Protein 2ARP (pdb70)

Nearest PDB structures (foldseek):
  2arp-assembly1_F-2  TM=1.007E+00  e=6.327E-31  Rattus norvegicus
  2b0u-assembly1_C  TM=9.416E-01  e=3.764E-26  Homo sapiens
  5jhw-assembly1_C  TM=9.364E-01  e=9.092E-26  Homo sapiens
  3hh2-assembly1_C  TM=9.594E-01  e=2.620E-25  Homo sapiens
  2p6a-assembly1_D  TM=9.168E-01  e=4.111E-23  Homo sapiens

Sequence (253 aa):
GLECDGNICCKKQFFVSFKDIGWNNDWIIAPSGYHANYCEGECPSLSFHSTVINHYRMMRGHSPFANLKSCCVPTKLRPMSMLYYDDGQNIIKKDIQNMIVEECGCSTCENVDCGPGKKCRMNKKNKPRCVCAPDCSNITWKGPVCGLDGKTYRNECALLKARCKEQPELEVQYQGKCKKTCRDVFCPGSSTCVVDQTNNAYCVTCNRICPEPSSSEQSLCGNDGVTYSSACHLRKATCLLGRSIGLAYEGKCIK

GO terms:
  GO:0005125 cytokine activity (F, IDA)
  GO:0005576 extracellular region (C, IDA)
  GO:0005886 plasma membrane (C, IDA)
  GO:0043509 activin A complex (C, IDA)
  GO:0043512 inhibin A complex (C, IDA)
  GO:0032924 activin receptor signaling pathway (P, IDA)
  GO:0032926 negative regulation of activin receptor signaling pathway (P, IDA)
  GO:0140311 protein sequestering activity (F, IDA)
  GO:0021773 striatal medium spiny neuron differentiation (P, IDA)
  GO:0097154 GABAergic neuron differentiation (P, IDA)
  GO:0045648 positive regulation of erythrocyte differentiation (P, IDA)
  GO:2000134 negative regulation of G1/S transition of mitotic cell cycle (P, IDA)
  GO:0030308 negative regulation of cell growth (P, IDA)
  GO:0006357 regulation of transcription by RNA polymerase II (P, IDA)
  GO:0005576 extracellular region (C, EXP)
  GO:0005515 protein binding (F, IPI)
  GO:0005576 extracellular region (C, TAS)
  GO:0035987 endodermal cell differentiation (P, IDA)
  GO:0010628 positive regulation of gene expression (P, IDA)
  GO:0051247 positive regulation of protein metabolic process (P, IDA)

InterPro domains:
  IPR000491 Inhibin, beta A subunit [PR00670] (2-19)
  IPR000491 Inhibin, beta A subunit [PR00670] (19-40)
  IPR000491 Inhibin, beta A subunit [PR00670] (64-77)
  IPR000491 Inhibin, beta A subunit [PR00670] (104-120)
  IPR000491 Inhibin, beta A subunit [PR00670] (249-270)
  IPR000491 Inhibin, beta A subunit [PR00670] (279-289)
  IPR001111 TGF-beta, propeptide [PF00688] (55-293)
  IPR001839 Transforming growth factor-beta, C-terminal [PF00019] (321-425)
  IPR001839 Transforming growth factor-beta, C-terminal [PS51362] (306-426)
  IPR001839 Transforming growth factor-beta, C-terminal [SM00204] (321-426)
  IPR015615 Transforming growth factor-beta-like [PTHR11848] (28-426)
  IPR017948 Transforming growth factor beta, conserved site [PS00250] (339-354)
  IPR029034 Cystine-knot cytokine [G3DSA:2.10.90.10] (312-426)
  IPR029034 Cystine-knot cytokine [SSF57501] (314-425)

Solvent-accessible surface area: 16105 Å² total; per-residue (Å²): 104,23,108,29,156,91,129,104,12,11,26,79,92,104,105,34,26,6,146,123,83,54,115,42,35,85,4,17,17,33,80,9,22,64,18,16,85,26,73,31,104,36,150,145,115,66,167,121,42,75,65,50,50,96,88,63,103,224,73,40,101,97,105,24,135,69,182,33,64,17,58,57,63,87,64,52,25,8,13,16,4,34,7,42,136,26,16,53,0,18,32,94,76,52,117,109,42,1,18,33,55,8,16,65,53,126,29,178,125,62,124,34,33,138,35,72,131,18,144,99,41,195,134,123,99,50,109,61,64,24,46,34,111,42,95,131,26,132,93,162,16,32,0,0,0,46,15,30,110,49,10,174,46,46,44,40,3,46,102,17,81,30,120,83,18,34,26,5,87,47,7,5,102,18,134,35,69,125,60,40,211,79,24,170,17,68,81,98,21,67,25,0,17,13,88,83,68,38,2,11,11,5,95,12,34,140,135,20,106,131,32,131,58,53,164,106,8,17,4,1,99,72,56,69,61,24,46,8,30,14,34,0,37,61,31,0,7,77,87,12,135,40,24,2,45,45,93,138,29,119,32,143,257

Organism: Homo sapiens (NCBI:txid9606)

B-factor: mean 40.67, std 13.52, range [16.63, 80.87]

Secondary structure (DSSP, 8-state):
--S-----SEEE--EEEHHHHT-TTTEEE-SEEE--EEES------HHHHHHHHTTSTT-SS-------EEEEEEEEEEEEEE-TT--EEEEEEEEEEEEEEEE-/--TT----TTEEEEE-TTS-EEEEE----TT-S--S-EEETTS-EESSHHHHHHHHHHT-TT--EEEESS--BSSTT----TT-EEEE-TTSBEEEE------PPPSSSTT-EEETTS-EESSHHHHHHHHHHHTS---EEEESSPP-

Radius of gyration: 23.23 Å; Cα contacts (8 Å, |Δi|>4): 543; chains: 2; bounding box: 62×52×47 Å

CATH classification: 2.10.90.10

Structure (mmCIF, N/CA/C/O backbone):
data_2ARP
#
_entry.id   2ARP
#
_cell.length_a   79.297
_cell.length_b   94.502
_cell.length_c   44.873
_cell.angle_alpha   90.00
_cell.angle_beta   90.00
_cell.angle_gamma   90.00
#
_symmetry.space_group_name_H-M   'P 21 21 2'
#
loop_
_entity.id
_entity.type
_entity.pdbx_description
1 polymer 'Inhibin beta A chain'
2 polymer Follistatin
3 non-polymer 'NICKEL (II) ION'
4 non-polymer 2-(2-{2-[2-(2-METHOXY-ETHOXY)-ETHOXY]-ETHOXY}-ETHOXY)-ETHANOL
5 non-polymer GLYCEROL
6 water water
#
loop_
_atom_site.group_PDB
_atom_site.id
_atom_site.type_symbol
_atom_site.label_atom_id
_atom_site.label_alt_id
_atom_site.label_comp_id
_atom_site.label_asym_id
_atom_site.label_entity_id
_atom_site.label_seq_id
_atom_site.pdbx_PDB_ins_code
_atom_site.Cartn_x
_atom_site.Cartn_y
_atom_site.Cartn_z
_atom_site.occupancy
_atom_site.B_iso_or_equiv
_atom_site.auth_seq_id
_atom_site.auth_comp_id
_atom_site.auth_asym_id
_atom_site.auth_atom_id
_atom_site.pdbx_PDB_model_num
ATOM 1 N N . GLY A 1 1 ? -1.928 16.053 50.530 1.00 76.26 1 GLY A N 1
ATOM 2 C CA . GLY A 1 1 ? -0.971 16.864 51.347 1.00 76.06 1 GLY A CA 1
ATOM 3 C C . GLY A 1 1 ? 0.386 16.192 51.403 1.00 74.96 1 GLY A C 1
ATOM 4 O O . GLY A 1 1 ? 0.884 15.844 52.481 1.00 74.62 1 GLY A O 1
ATOM 5 N N . LEU A 1 2 ? 0.989 16.047 50.227 1.00 74.43 2 LEU A N 1
ATOM 6 C CA . LEU A 1 2 ? 2.193 15.223 50.034 1.00 72.47 2 LEU A CA 1
ATOM 7 C C . LEU A 1 2 ? 3.544 15.631 50.647 1.00 72.11 2 LEU A C 1
ATOM 8 O O . LEU A 1 2 ? 3.958 15.032 51.641 1.00 73.37 2 LEU A O 1
ATOM 13 N N . GLU A 1 3 ? 4.255 16.607 50.085 1.00 70.16 3 GLU A N 1
ATOM 14 C CA . GLU A 1 3 ? 5.607 16.818 50.602 1.00 68.03 3 GLU A CA 1
ATOM 15 C C . GLU A 1 3 ? 5.605 16.677 52.134 1.00 66.05 3 GLU A C 1
ATOM 16 O O . GLU A 1 3 ? 4.879 17.392 52.826 1.00 66.28 3 GLU A O 1
ATOM 22 N N . CYS A 1 4 ? 6.394 15.737 52.657 1.00 62.96 4 CYS A N 1
ATOM 23 C CA . CYS A 1 4 ? 6.440 15.476 54.102 1.00 60.33 4 CYS A CA 1
ATOM 24 C C . CYS A 1 4 ? 6.901 16.691 54.885 1.00 63.39 4 CYS A C 1
ATOM 25 O O . CYS A 1 4 ? 7.703 17.485 54.398 1.00 60.48 4 CYS A O 1
ATOM 28 N N . ASP A 1 5 ? 6.396 16.795 56.110 1.00 66.97 5 ASP A N 1
ATOM 29 C CA . ASP A 1 5 ? 6.383 18.049 56.864 1.00 71.37 5 ASP A CA 1
ATOM 30 C C . ASP A 1 5 ? 6.969 17.898 58.270 1.00 73.34 5 ASP A C 1
ATOM 31 O O . ASP A 1 5 ? 8.193 17.886 58.458 1.00 73.60 5 ASP A O 1
ATOM 36 N N . GLY A 1 6 ? 6.067 17.796 59.249 1.00 74.42 6 GLY A N 1
ATOM 37 C CA . GLY A 1 6 ? 6.432 17.608 60.650 1.00 75.32 6 GLY A CA 1
ATOM 38 C C . GLY A 1 6 ? 5.815 16.340 61.217 1.00 76.12 6 GLY A C 1
ATOM 39 O O . GLY A 1 6 ? 4.815 16.384 61.938 1.00 76.69 6 GLY A O 1
ATOM 40 N N . ASN A 1 9 ? 3.010 13.524 61.787 1.00 69.93 9 ASN A N 1
ATOM 41 C CA . ASN A 1 9 ? 3.498 12.611 60.747 1.00 70.58 9 ASN A CA 1
ATOM 42 C C . ASN A 1 9 ? 2.400 11.699 60.161 1.00 68.46 9 ASN A C 1
ATOM 43 O O . ASN A 1 9 ? 2.098 10.634 60.701 1.00 69.08 9 ASN A O 1
ATOM 48 N N . ILE A 1 10 ? 1.820 12.129 59.045 1.00 65.72 10 ILE A N 1
ATOM 49 C CA . ILE A 1 10 ? 0.694 11.439 58.414 1.00 62.94 10 ILE A CA 1
ATOM 50 C C . ILE A 1 10 ? 1.132 10.660 57.145 1.00 60.20 10 ILE A C 1
ATOM 51 O O . ILE A 1 10 ? 2.257 10.154 57.095 1.00 61.88 10 ILE A O 1
ATOM 56 N N . CYS A 1 11 ? 0.243 10.530 56.153 1.00 53.35 11 CYS A N 1
ATOM 57 C CA . CYS A 1 11 ? 0.608 10.010 54.837 1.00 49.05 11 CYS A CA 1
ATOM 58 C C . CYS A 1 11 ? 1.110 11.144 53.949 1.00 47.26 11 CYS A C 1
ATOM 59 O O . CYS A 1 11 ? 0.421 12.140 53.751 1.00 44.33 11 CYS A O 1
ATOM 62 N N . CYS A 1 12 ? 2.311 11.010 53.405 1.00 46.45 12 CYS A N 1
ATOM 63 C CA . CYS A 1 12 ? 2.865 12.103 52.615 1.00 44.74 12 CYS A CA 1
ATOM 64 C C . CYS A 1 12 ? 4.010 11.651 51.716 1.00 43.58 12 CYS A C 1
ATOM 65 O O . CYS A 1 12 ? 4.653 10.636 51.983 1.00 40.36 12 CYS A O 1
ATOM 68 N N . LYS A 1 13 ? 4.257 12.432 50.666 1.00 41.77 13 LYS A N 1
ATOM 69 C CA . LYS A 1 13 ? 5.319 12.157 49.727 1.00 41.01 13 LYS A CA 1
ATOM 70 C C . LYS A 1 13 ? 6.625 12.670 50.261 1.00 39.73 13 LYS A C 1
ATOM 71 O O . LYS A 1 13 ? 6.741 13.834 50.683 1.00 39.40 13 LYS A O 1
ATOM 77 N N . LYS A 1 14 ? 7.622 11.794 50.242 1.00 36.84 14 LYS A N 1
ATOM 78 C CA . LYS A 1 14 ? 8.968 12.155 50.637 1.00 35.90 14 LYS A CA 1
ATOM 79 C C . LYS A 1 14 ? 9.794 12.303 49.384 1.00 34.20 14 LYS A C 1
ATOM 80 O O . LYS A 1 14 ? 9.945 11.336 48.645 1.00 29.53 14 LYS A O 1
ATOM 86 N N . GLN A 1 15 ? 10.349 13.488 49.116 1.00 33.76 15 GLN A N 1
ATOM 87 C CA . GLN A 1 15 ? 11.251 13.613 47.968 1.00 33.94 15 GLN A CA 1
ATOM 88 C C . GLN A 1 15 ? 12.500 12.768 48.207 1.00 31.53 15 GLN A C 1
ATOM 89 O O . GLN A 1 15 ? 13.080 12.839 49.271 1.00 33.11 15 GLN A O 1
ATOM 95 N N . PHE A 1 16 ? 12.943 11.968 47.243 1.00 28.76 16 PHE A N 1
ATOM 96 C CA . PHE A 1 16 ? 14.077 11.079 47.538 1.00 25.96 16 PHE A CA 1
ATOM 97 C C . PHE A 1 16 ? 14.874 10.727 46.285 1.00 25.73 16 PHE A C 1
ATOM 98 O O . PHE A 1 16 ? 14.324 10.196 45.363 1.00 25.37 16 PHE A O 1
ATOM 106 N N . PHE A 1 17 ? 16.176 10.997 46.263 1.00 26.15 17 PHE A N 1
ATOM 107 C CA . PHE A 1 17 ? 17.009 10.778 45.072 1.00 28.00 17 PHE A CA 1
ATOM 108 C C . PHE A 1 17 ? 17.699 9.403 45.139 1.00 28.45 17 PHE A C 1
ATOM 109 O O . PHE A 1 17 ? 18.268 9.030 46.170 1.00 27.80 17 PHE A O 1
ATOM 117 N N . VAL A 1 18 ? 17.644 8.647 44.045 1.00 29.33 18 VAL A N 1
ATOM 118 C CA . VAL A 1 18 ? 18.371 7.370 43.989 1.00 28.74 18 VAL A CA 1
ATOM 119 C C . VAL A 1 18 ? 19.448 7.548 42.935 1.00 29.08 18 VAL A C 1
ATOM 120 O O . VAL A 1 18 ? 19.221 8.242 41.925 1.00 27.23 18 VAL A O 1
ATOM 124 N N . SER A 1 19 ? 20.627 6.970 43.186 1.00 26.96 19 SER A N 1
ATOM 125 C CA . SER A 1 19 ? 21.727 7.046 42.231 1.00 29.84 19 SER A CA 1
ATOM 126 C C . SER A 1 19 ? 21.921 5.666 41.620 1.00 29.69 19 SER A C 1
ATOM 127 O O . SER A 1 19 ? 22.001 4.681 42.334 1.00 29.91 19 SER A O 1
ATOM 130 N N . PHE A 1 20 ? 21.947 5.592 40.291 1.00 31.04 20 PHE A N 1
ATOM 131 C CA . PHE A 1 20 ? 22.106 4.310 39.633 1.00 31.52 20 PHE A CA 1
ATOM 132 C C . PHE A 1 20 ? 23.505 3.734 39.924 1.00 33.73 20 PHE A C 1
ATOM 133 O O . PHE A 1 20 ? 23.661 2.519 39.999 1.00 34.29 20 PHE A O 1
ATOM 141 N N . LYS A 1 21 ? 24.500 4.603 40.069 1.00 35.42 21 LYS A N 1
ATOM 142 C CA . LYS A 1 21 ? 25.839 4.172 40.579 1.00 39.79 21 LYS A CA 1
ATOM 143 C C . LYS A 1 21 ? 25.722 3.492 41.967 1.00 40.84 21 LYS A C 1
ATOM 144 O O . LYS A 1 21 ? 26.193 2.354 42.129 1.00 42.81 21 LYS A O 1
ATOM 150 N N . ASP A 1 22 ? 25.065 4.132 42.949 1.00 41.07 22 ASP A N 1
ATOM 151 C CA . ASP A 1 22 ? 24.851 3.472 44.276 1.00 42.22 22 ASP A CA 1
ATOM 152 C C . ASP A 1 22 ? 24.306 2.072 44.072 1.00 41.36 22 ASP A C 1
ATOM 153 O O . ASP A 1 22 ? 24.756 1.115 44.690 1.00 41.46 22 ASP A O 1
ATOM 158 N N . ILE A 1 23 ? 23.297 1.959 43.223 1.00 42.13 23 ILE A N 1
ATOM 159 C CA . ILE A 1 23 ? 22.611 0.686 42.993 1.00 42.51 23 ILE A CA 1
ATOM 160 C C . ILE A 1 23 ? 23.426 -0.320 42.179 1.00 42.27 23 ILE A C 1
ATOM 161 O O . ILE A 1 23 ? 23.169 -1.504 42.226 1.00 46.42 23 ILE A O 1
ATOM 166 N N . GLY A 1 24 ? 24.387 0.146 41.399 1.00 43.50 24 GLY A N 1
ATOM 167 C CA . GLY A 1 24 ? 25.156 -0.770 40.545 1.00 43.12 24 GLY A CA 1
ATOM 168 C C . GLY A 1 24 ? 24.635 -0.872 39.119 1.00 43.00 24 GLY A C 1
ATOM 169 O O . GLY A 1 24 ? 24.958 -1.816 38.402 1.00 45.22 24 GLY A O 1
ATOM 170 N N . TRP A 1 25 ? 23.840 0.099 38.690 1.00 41.23 25 TRP A N 1
ATOM 171 C CA . TRP A 1 25 ? 23.295 0.096 37.330 1.00 39.78 25 TRP A CA 1
ATOM 172 C C . TRP A 1 25 ? 23.820 1.210 36.446 1.00 38.81 25 TRP A C 1
ATOM 173 O O . TRP A 1 25 ? 23.240 1.463 35.400 1.00 38.04 25 TRP A O 1
ATOM 184 N N . ASN A 1 26 ? 24.890 1.880 36.841 1.00 38.98 26 ASN A N 1
ATOM 185 C CA A ASN A 1 26 ? 25.449 3.007 36.072 0.50 41.03 26 ASN A CA 1
ATOM 186 C CA B ASN A 1 26 ? 25.373 3.007 36.036 0.50 39.04 26 ASN A CA 1
ATOM 187 C C . ASN A 1 26 ? 26.064 2.612 34.711 1.00 38.73 26 ASN A C 1
ATOM 188 O O . ASN A 1 26 ? 26.282 3.455 33.852 1.00 40.71 26 ASN A O 1
ATOM 197 N N . ASP A 1 27 ? 26.397 1.342 34.519 1.00 40.33 27 ASP A N 1
ATOM 198 C CA . ASP A 1 27 ? 26.898 0.966 33.181 1.00 41.58 27 ASP A CA 1
ATOM 199 C C . ASP A 1 27 ? 25.736 0.514 32.301 1.00 40.52 27 ASP A C 1
ATOM 200 O O . ASP A 1 27 ? 25.786 0.666 31.090 1.00 42.53 27 ASP A O 1
ATOM 205 N N . TRP A 1 28 ? 24.679 -0.020 32.906 1.00 38.01 28 TRP A N 1
ATOM 206 C CA . TRP A 1 28 ? 23.510 -0.439 32.129 1.00 37.83 28 TRP A CA 1
ATOM 207 C C . TRP A 1 28 ? 22.646 0.773 31.712 1.00 35.34 28 TRP A C 1
ATOM 208 O O . TRP A 1 28 ? 22.169 0.858 30.565 1.00 33.16 28 TRP A O 1
ATOM 219 N N . ILE A 1 29 ? 22.437 1.702 32.646 1.00 32.31 29 ILE A N 1
ATOM 220 C CA . ILE A 1 29 ? 21.655 2.921 32.378 1.00 30.31 29 ILE A CA 1
ATOM 221 C C . ILE A 1 29 ? 22.585 4.041 31.967 1.00 31.34 29 ILE A C 1
ATOM 222 O O . ILE A 1 29 ? 23.465 4.480 32.739 1.00 28.40 29 ILE A O 1
ATOM 227 N N . ILE A 1 30 ? 22.380 4.512 30.743 1.00 31.99 30 ILE A N 1
ATOM 228 C CA . ILE A 1 30 ? 23.265 5.529 30.160 1.00 32.69 30 ILE A CA 1
ATOM 229 C C . ILE A 1 30 ? 22.891 6.886 30.687 1.00 34.79 30 ILE A C 1
ATOM 230 O O . ILE A 1 30 ? 23.767 7.687 31.001 1.00 36.05 30 ILE A O 1
ATOM 235 N N . ALA A 1 31 ? 21.589 7.131 30.802 1.00 32.92 31 ALA A N 1
ATOM 236 C CA . ALA A 1 31 ? 21.093 8.411 31.268 1.00 31.55 31 ALA A CA 1
ATOM 237 C C . ALA A 1 31 ? 19.637 8.256 31.746 1.00 32.10 31 ALA A C 1
ATOM 238 O O . ALA A 1 31 ? 18.872 7.497 31.147 1.00 32.20 31 ALA A O 1
ATOM 240 N N . PRO A 1 32 ? 19.235 8.964 32.810 1.00 33.05 32 PRO A N 1
ATOM 241 C CA . PRO A 1 32 ? 20.111 9.838 33.605 1.00 30.71 32 PRO A CA 1
ATOM 242 C C . PRO A 1 32 ? 20.967 9.060 34.578 1.00 30.62 32 PRO A C 1
ATOM 243 O O . PRO A 1 32 ? 20.948 7.816 34.597 1.00 28.32 32 PRO A O 1
ATOM 247 N N . SER A 1 33 ? 21.765 9.761 35.377 1.00 30.48 33 SER A N 1
ATOM 248 C CA . SER A 1 33 ? 22.635 9.059 36.309 1.00 30.48 33 SER A CA 1
ATOM 249 C C . SER A 1 33 ? 21.881 8.724 37.606 1.00 29.96 33 SER A C 1
ATOM 250 O O . SER A 1 33 ? 22.324 7.871 38.368 1.00 32.03 33 SER A O 1
ATOM 253 N N . GLY A 1 34 ? 20.735 9.364 37.838 1.00 29.29 34 GLY A N 1
ATOM 254 C CA . GLY A 1 34 ? 19.909 9.100 39.044 1.00 28.79 34 GLY A CA 1
ATOM 255 C C . GLY A 1 34 ? 18.685 9.973 38.938 1.00 27.68 34 GLY A C 1
ATOM 256 O O . GLY A 1 34 ? 18.584 10.710 37.987 1.00 31.47 34 GLY A O 1
ATOM 257 N N . TYR A 1 35 ? 17.757 9.910 39.899 1.00 27.39 35 TYR A N 1
ATOM 258 C CA . TYR A 1 35 ? 16.545 10.701 39.803 1.00 26.50 35 TYR A CA 1
ATOM 259 C C . TYR A 1 35 ? 15.818 10.725 41.085 1.00 24.68 35 TYR A C 1
ATOM 260 O O . TYR A 1 35 ? 16.129 9.952 41.980 1.00 25.60 35 TYR A O 1
ATOM 269 N N . HIS A 1 36 ? 14.847 11.636 41.201 1.00 26.82 36 HIS A N 1
ATOM 270 C CA . HIS A 1 36 ? 14.040 11.708 42.409 1.00 27.34 36 HIS A CA 1
ATOM 271 C C . HIS A 1 36 ? 12.870 10.763 42.231 1.00 28.20 36 HIS A C 1
ATOM 272 O O . HIS A 1 36 ? 11.850 11.136 41.650 1.00 26.74 36 HIS A O 1
ATOM 279 N N . ALA A 1 37 ? 13.071 9.501 42.644 1.00 27.11 37 ALA A N 1
ATOM 280 C CA . ALA A 1 37 ? 12.047 8.486 42.553 1.00 28.10 37 ALA A CA 1
ATOM 281 C C . ALA A 1 37 ? 10.925 8.791 43.556 1.00 29.15 37 ALA A C 1
ATOM 282 O O . ALA A 1 37 ? 9.742 8.649 43.239 1.00 30.90 37 ALA A O 1
ATOM 284 N N . ASN A 1 38 ? 11.328 9.229 44.758 1.00 27.18 38 ASN A N 1
ATOM 285 C CA . ASN A 1 38 ? 10.443 9.594 45.846 1.00 26.58 38 ASN A CA 1
ATOM 286 C C . ASN A 1 38 ? 9.792 8.372 46.488 1.00 29.48 38 ASN A C 1
ATOM 287 O O . ASN A 1 38 ? 9.875 7.269 45.945 1.00 28.64 38 ASN A O 1
ATOM 292 N N . TYR A 1 39 ? 9.130 8.572 47.627 1.00 30.23 39 TYR A N 1
ATOM 293 C CA . TYR A 1 39 ? 8.375 7.478 48.219 1.00 32.22 39 TYR A CA 1
ATOM 294 C C . TYR A 1 39 ? 7.375 8.020 49.210 1.00 34.27 39 TYR A C 1
ATOM 295 O O . TYR A 1 39 ? 7.325 9.243 49.470 1.00 31.11 39 TYR A O 1
ATOM 304 N N . CYS A 1 40 ? 6.538 7.112 49.703 1.00 32.67 40 CYS A N 1
ATOM 305 C CA . CYS A 1 40 ? 5.475 7.473 50.619 1.00 36.63 40 CYS A CA 1
ATOM 306 C C . CYS A 1 40 ? 5.804 7.034 52.060 1.00 36.56 40 CYS A C 1
ATOM 307 O O . CYS A 1 40 ? 6.127 5.862 52.290 1.00 34.31 40 CYS A O 1
ATOM 310 N N . GLU A 1 41 ? 5.731 7.956 53.015 1.00 34.33 41 GLU A N 1
ATOM 311 C CA . GLU A 1 41 ? 5.847 7.549 54.403 1.00 41.59 41 GLU A CA 1
ATOM 312 C C . GLU A 1 41 ? 4.699 8.060 55.267 1.00 42.74 41 GLU A C 1
ATOM 313 O O . GLU A 1 41 ? 3.992 9.000 54.883 1.00 42.02 41 GLU A O 1
ATOM 319 N N . GLY A 1 42 ? 4.482 7.429 56.416 1.00 46.29 42 GLY A N 1
ATOM 320 C CA . GLY A 1 42 ? 3.494 7.957 57.370 1.00 51.05 42 GLY A CA 1
ATOM 321 C C . GLY A 1 42 ? 2.306 7.082 57.766 1.00 55.42 42 GLY A C 1
ATOM 322 O O . GLY A 1 42 ? 2.142 5.966 57.256 1.00 51.52 42 GLY A O 1
ATOM 323 N N . GLU A 1 43 ? 1.483 7.597 58.692 1.00 58.09 43 GLU A N 1
ATOM 324 C CA . GLU A 1 43 ? 0.369 6.807 59.271 1.00 61.52 43 GLU A CA 1
ATOM 325 C C . GLU A 1 43 ? -0.997 6.933 58.575 1.00 61.19 43 GLU A C 1
ATOM 326 O O . GLU A 1 43 ? -1.391 8.021 58.142 1.00 60.04 43 GLU A O 1
ATOM 332 N N . CYS A 1 44 ? -1.723 5.814 58.516 1.00 62.53 44 CYS A N 1
ATOM 333 C CA . CYS A 1 44 ? -3.084 5.783 57.937 1.00 63.02 44 CYS A CA 1
ATOM 334 C C . CYS A 1 44 ? -4.201 5.374 58.927 1.00 65.06 44 CYS A C 1
ATOM 335 O O . CYS A 1 44 ? -4.548 4.181 59.041 1.00 62.84 44 CYS A O 1
ATOM 338 N N . PRO A 1 45 ? -4.743 6.377 59.628 1.00 66.00 45 PRO A N 1
ATOM 339 C CA . PRO A 1 45 ? -5.866 6.203 60.548 1.00 68.45 45 PRO A CA 1
ATOM 340 C C . PRO A 1 45 ? -7.226 6.487 59.898 1.00 69.38 45 PRO A C 1
ATOM 341 O O . PRO A 1 45 ? -7.292 7.024 58.787 1.00 69.98 45 PRO A O 1
ATOM 345 N N . SER A 1 55 ? -7.523 10.235 41.491 1.00 60.67 55 SER A N 1
ATOM 346 C CA . SER A 1 55 ? -8.587 9.377 40.999 1.00 61.02 55 SER A CA 1
ATOM 347 C C . SER A 1 55 ? -8.236 7.872 41.112 1.00 58.92 55 SER A C 1
ATOM 348 O O . SER A 1 55 ? -7.069 7.462 41.032 1.00 58.13 55 SER A O 1
ATOM 351 N N . LEU A 1 56 ? -9.273 7.057 41.277 1.00 55.15 56 LEU A N 1
ATOM 352 C CA . LEU A 1 56 ? -9.074 5.662 41.642 1.00 51.86 56 LEU A CA 1
ATOM 353 C C . LEU A 1 56 ? -9.132 4.694 40.463 1.00 47.95 56 LEU A C 1
ATOM 354 O O . LEU A 1 56 ? -9.853 4.924 39.479 1.00 43.56 56 LEU A O 1
ATOM 359 N N . SER A 1 57 ? -8.389 3.596 40.570 1.00 43.59 57 SER A N 1
ATOM 360 C CA . SER A 1 57 ? -8.535 2.540 39.579 1.00 40.27 57 SER A CA 1
ATOM 361 C C . SER A 1 57 ? -9.922 1.949 39.720 1.00 37.27 57 SER A C 1
ATOM 362 O O . SER A 1 57 ? -10.622 2.154 40.709 1.00 36.38 57 SER A O 1
ATOM 365 N N . PHE A 1 58 ? -10.310 1.219 38.707 1.00 32.56 58 PHE A N 1
ATOM 366 C CA . PHE A 1 58 ? -11.568 0.552 38.707 1.00 32.71 58 PHE A CA 1
ATOM 367 C C . PHE A 1 58 ? -11.618 -0.405 39.906 1.00 30.41 58 PHE A C 1
ATOM 368 O O . PHE A 1 58 ? -12.619 -0.456 40.589 1.00 28.51 58 PHE A O 1
ATOM 376 N N . HIS A 1 59 ? -10.545 -1.155 40.153 1.00 30.19 59 HIS A N 1
ATOM 377 C CA . HIS A 1 59 ? -10.512 -2.128 41.234 1.00 32.26 59 HIS A CA 1
ATOM 378 C C . HIS A 1 59 ? -10.737 -1.472 42.591 1.00 33.51 59 HIS A C 1
ATOM 379 O O . HIS A 1 59 ? -11.583 -1.923 43.364 1.00 29.08 59 HIS A O 1
ATOM 386 N N . SER A 1 60 ? -9.990 -0.398 42.874 1.00 33.55 60 SER A N 1
ATOM 387 C CA . SER A 1 60 ? -10.166 0.382 44.112 1.00 34.00 60 SER A CA 1
ATOM 388 C C . SER A 1 60 ? -11.568 0.926 44.230 1.00 34.88 60 SER A C 1
ATOM 389 O O . SER A 1 60 ? -12.124 0.989 45.309 1.00 35.63 60 SER A O 1
ATOM 392 N N . THR A 1 61 ? -12.135 1.364 43.120 1.00 35.21 61 THR A N 1
ATOM 393 C CA . THR A 1 61 ? -13.470 1.904 43.156 1.00 33.95 61 THR A CA 1
ATOM 394 C C . THR A 1 61 ? -14.512 0.871 43.507 1.00 33.50 61 THR A C 1
ATOM 395 O O . THR A 1 61 ? -15.432 1.121 44.316 1.00 33.76 61 THR A O 1
ATOM 399 N N . VAL A 1 62 ? -14.443 -0.292 42.887 1.00 31.49 62 VAL A N 1
ATOM 400 C CA . VAL A 1 62 ? -15.489 -1.289 43.208 1.00 29.89 62 VAL A CA 1
ATOM 401 C C . VAL A 1 62 ? -15.341 -1.793 44.622 1.00 31.09 62 VAL A C 1
ATOM 402 O O . VAL A 1 62 ? -16.344 -2.006 45.321 1.00 32.82 62 VAL A O 1
ATOM 406 N N . ILE A 1 63 ? -14.101 -2.035 45.062 1.00 31.04 63 ILE A N 1
ATOM 407 C CA . ILE A 1 63 ? -13.880 -2.545 46.441 1.00 30.99 63 ILE A CA 1
ATOM 408 C C . ILE A 1 63 ? -14.302 -1.488 47.465 1.00 33.90 63 ILE A C 1
ATOM 409 O O . ILE A 1 63 ? -14.802 -1.832 48.527 1.00 28.65 63 ILE A O 1
ATOM 414 N N . ASN A 1 64 ? -14.091 -0.197 47.146 1.00 33.41 64 ASN A N 1
ATOM 415 C CA . ASN A 1 64 ? -14.344 0.875 48.149 1.00 34.10 64 ASN A CA 1
ATOM 416 C C . ASN A 1 64 ? -15.787 0.962 48.555 1.00 33.71 64 ASN A C 1
ATOM 417 O O . ASN A 1 64 ? -16.105 1.301 49.714 1.00 31.56 64 ASN A O 1
ATOM 422 N N . HIS A 1 65 ? -16.692 0.656 47.619 1.00 33.53 65 HIS A N 1
ATOM 423 C CA . HIS A 1 65 ? -18.101 0.509 47.952 1.00 31.28 65 HIS A CA 1
ATOM 424 C C . HIS A 1 65 ? -18.403 -0.432 49.197 1.00 35.11 65 HIS A C 1
ATOM 425 O O . HIS A 1 65 ? -19.311 -0.167 50.013 1.00 31.00 65 HIS A O 1
ATOM 432 N N . TYR A 1 66 ? -17.654 -1.528 49.321 1.00 33.62 66 TYR A N 1
ATOM 433 C CA . TYR A 1 66 ? -17.923 -2.564 50.358 1.00 31.78 66 TYR A CA 1
ATOM 434 C C . TYR A 1 66 ? -17.134 -2.254 51.608 1.00 32.31 66 TYR A C 1
ATOM 435 O O . TYR A 1 66 ? -17.142 -3.054 52.568 1.00 30.92 66 TYR A O 1
ATOM 444 N N . ARG A 1 67 ? -16.428 -1.120 51.579 1.00 30.66 67 ARG A N 1
ATOM 445 C CA . ARG A 1 67 ? -15.665 -0.595 52.752 1.00 32.88 67 ARG A CA 1
ATOM 446 C C . ARG A 1 67 ? -16.447 0.427 53.571 1.00 33.99 67 ARG A C 1
ATOM 447 O O . ARG A 1 67 ? -15.975 0.875 54.596 1.00 32.69 67 ARG A O 1
ATOM 455 N N . MET A 1 68 ? -17.629 0.786 53.085 1.00 36.61 68 MET A N 1
ATOM 456 C CA A MET A 1 68 ? -18.543 1.751 53.700 0.70 39.63 68 MET A CA 1
ATOM 457 C CA B MET A 1 68 ? -18.455 1.779 53.744 0.30 35.47 68 MET A CA 1
ATOM 458 C C . MET A 1 68 ? -18.938 1.273 55.095 1.00 38.34 68 MET A C 1
ATOM 459 O O . MET A 1 68 ? -19.267 0.088 55.260 1.00 35.45 68 MET A O 1
ATOM 468 N N . ARG A 1 69 ? -18.949 2.173 56.089 1.00 36.60 69 ARG A N 1
ATOM 469 C CA . ARG A 1 69 ? -19.343 1.784 57.438 1.00 39.67 69 ARG A CA 1
ATOM 470 C C . ARG A 1 69 ? -20.595 0.920 57.430 1.00 37.11 69 ARG A C 1
ATOM 471 O O . ARG A 1 69 ? -21.603 1.303 56.807 1.00 37.48 69 ARG A O 1
ATOM 479 N N . GLY A 1 70 ? -20.564 -0.229 58.135 1.00 36.21 70 GLY A N 1
ATOM 480 C CA . GLY A 1 70 ? -21.746 -1.074 58.242 1.00 32.27 70 GLY A CA 1
ATOM 481 C C . GLY A 1 70 ? -22.156 -1.886 57.010 1.00 35.73 70 GLY A C 1
ATOM 482 O O . GLY A 1 70 ? -23.203 -2.547 57.019 1.00 34.81 70 GLY A O 1
ATOM 483 N N . HIS A 1 71 ? -21.341 -1.863 55.953 1.00 34.48 71 HIS A N 1
ATOM 484 C CA . HIS A 1 71 ? -21.662 -2.615 54.721 1.00 36.04 71 HIS A CA 1
ATOM 485 C C . HIS A 1 71 ? -21.556 -4.163 54.892 1.00 34.55 71 HIS A C 1
ATOM 486 O O . HIS A 1 71 ? -20.686 -4.638 55.609 1.00 30.39 71 HIS A O 1
ATOM 493 N N . SER A 1 72 ? -22.451 -4.909 54.237 1.00 32.67 72 SER A N 1
ATOM 494 C CA . SER A 1 72 ? -22.399 -6.375 54.206 1.00 33.16 72 SER A CA 1
ATOM 495 C C . SER A 1 72 ? -22.600 -6.863 52.768 1.00 35.11 72 SER A C 1
ATOM 496 O O . SER A 1 72 ? -23.585 -6.448 52.140 1.00 37.23 72 SER A O 1
ATOM 499 N N . PRO A 1 73 ? -21.704 -7.686 52.211 1.00 33.10 73 PRO A N 1
ATOM 500 C CA . PRO A 1 73 ? -20.417 -8.076 52.796 1.00 32.56 73 PRO A CA 1
ATOM 501 C C . PRO A 1 73 ? -19.463 -6.905 52.956 1.00 29.80 73 PRO A C 1
ATOM 502 O O . PRO A 1 73 ? -19.625 -5.845 52.320 1.00 27.91 73 PRO A O 1
ATOM 506 N N . PHE A 1 74 ? -18.432 -7.114 53.761 1.00 27.60 74 PHE A N 1
ATOM 507 C CA . PHE A 1 74 ? -17.577 -5.983 54.184 1.00 28.42 74 PHE A CA 1
ATOM 508 C C . PHE A 1 74 ? -16.149 -6.272 53.787 1.00 29.74 74 PHE A C 1
ATOM 509 O O . PHE A 1 74 ? -15.625 -7.369 54.069 1.00 31.45 74 PHE A O 1
ATOM 517 N N . ALA A 1 75 ? -15.510 -5.325 53.116 1.00 26.99 75 ALA A N 1
ATOM 518 C CA . ALA A 1 75 ? -14.120 -5.519 52.719 1.00 29.56 75 ALA A CA 1
ATOM 519 C C . ALA A 1 75 ? -13.252 -4.869 53.786 1.00 30.83 75 ALA A C 1
ATOM 520 O O . ALA A 1 75 ? -13.283 -3.671 53.928 1.00 29.40 75 ALA A O 1
ATOM 522 N N . ASN A 1 76 ? -12.495 -5.660 54.553 1.00 34.42 76 ASN A N 1
ATOM 523 C CA . ASN A 1 76 ? -11.696 -5.114 55.664 1.00 35.67 76 ASN A CA 1
ATOM 524 C C . ASN A 1 76 ? -10.281 -4.867 55.156 1.00 38.11 76 ASN A C 1
ATOM 525 O O . ASN A 1 76 ? -9.339 -5.610 55.430 1.00 36.02 76 ASN A O 1
ATOM 530 N N . LEU A 1 77 ? -10.176 -3.846 54.320 1.00 44.32 77 LEU A N 1
ATOM 531 C CA . LEU A 1 77 ? -8.970 -3.646 53.535 1.00 47.38 77 LEU A CA 1
ATOM 532 C C . LEU A 1 77 ? -7.904 -2.989 54.352 1.00 48.34 77 LEU A C 1
ATOM 533 O O . LEU A 1 77 ? -8.144 -1.997 55.086 1.00 48.11 77 LEU A O 1
ATOM 538 N N . LYS A 1 78 ? -6.725 -3.598 54.252 1.00 52.01 78 LYS A N 1
ATOM 539 C CA . LYS A 1 78 ? -5.528 -3.110 54.918 1.00 52.07 78 LYS A CA 1
ATOM 540 C C . LYS A 1 78 ? -5.106 -1.794 54.248 1.00 53.09 78 LYS A C 1
ATOM 541 O O . LYS A 1 78 ? -4.434 -1.790 53.204 1.00 50.47 78 LYS A O 1
ATOM 547 N N . SER A 1 79 ? -5.522 -0.695 54.879 1.00 50.99 79 SER A N 1
ATOM 548 C CA . SER A 1 79 ? -5.339 0.619 54.368 1.00 51.35 79 SER A CA 1
ATOM 549 C C . SER A 1 79 ? -3.887 1.029 54.517 1.00 53.66 79 SER A C 1
ATOM 550 O O . SER A 1 79 ? -3.239 0.705 55.505 1.00 54.95 79 SER A O 1
ATOM 553 N N . CYS A 1 80 ? -3.350 1.747 53.544 1.00 55.10 80 CYS A N 1
ATOM 554 C CA . CYS A 1 80 ? -1.987 2.190 53.736 1.00 53.50 80 CYS A CA 1
ATOM 555 C C . CYS A 1 80 ? -1.544 3.346 52.842 1.00 50.17 80 CYS A C 1
ATOM 556 O O . CYS A 1 80 ? -2.142 3.584 51.807 1.00 44.56 80 CYS A O 1
ATOM 559 N N . CYS A 1 81 ? -0.512 4.062 53.305 1.00 46.63 81 CYS A N 1
ATOM 560 C CA . CYS A 1 81 ? 0.097 5.165 52.577 1.00 44.86 81 CYS A CA 1
ATOM 561 C C . CYS A 1 81 ? 0.854 4.698 51.330 1.00 42.56 81 CYS A C 1
ATOM 562 O O . CYS A 1 81 ? 2.010 4.255 51.411 1.00 44.34 81 CYS A O 1
ATOM 565 N N . VAL A 1 82 ? 0.188 4.784 50.178 1.00 39.78 82 VAL A N 1
ATOM 566 C CA . VAL A 1 82 ? 0.748 4.353 48.904 1.00 35.76 82 VAL A CA 1
ATOM 567 C C . VAL A 1 82 ? 0.699 5.482 47.881 1.00 34.68 82 VAL A C 1
ATOM 568 O O . VAL A 1 82 ? 0.036 6.497 48.103 1.00 35.38 82 VAL A O 1
ATOM 572 N N . PRO A 1 83 ? 1.418 5.336 46.771 1.00 34.81 83 PRO A N 1
ATOM 573 C CA . PRO A 1 83 ? 1.345 6.336 45.700 1.00 32.91 83 PRO A CA 1
ATOM 574 C C . PRO A 1 83 ? -0.025 6.391 45.068 1.00 36.55 83 PRO A C 1
ATOM 575 O O . PRO A 1 83 ? -0.602 5.353 44.742 1.00 32.52 83 PRO A O 1
ATOM 579 N N . THR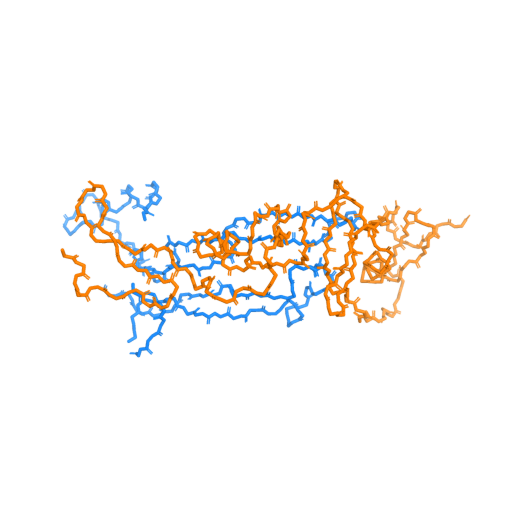 A 1 84 ? -0.541 7.605 44.904 1.00 34.47 84 THR A N 1
ATOM 580 C CA . THR A 1 84 ? -1.831 7.810 44.276 1.00 35.66 84 THR A CA 1
ATOM 581 C C . THR A 1 84 ? -1.648 8.462 42.894 1.00 37.30 84 THR A C 1
ATOM 582 O O . THR A 1 84 ? -2.579 8.526 42.083 1.00 38.39 84 THR A O 1
ATOM 586 N N . LYS A 1 85 ? -0.433 8.943 42.627 1.00 38.99 85 LYS A N 1
ATOM 587 C CA . LYS A 1 85 ? -0.119 9.588 41.356 1.00 39.89 85 LYS A CA 1
ATOM 588 C C . LYS A 1 85 ? 1.342 9.250 41.028 1.00 36.18 85 LYS A C 1
ATOM 589 O O . LYS A 1 85 ? 2.202 9.463 41.864 1.00 33.99 85 LYS A O 1
ATOM 595 N N . LEU A 1 86 ? 1.625 8.747 39.829 1.00 34.62 86 LEU A N 1
ATOM 596 C CA . LEU A 1 86 ? 3.017 8.495 39.389 1.00 33.51 86 LEU A CA 1
ATOM 597 C C . LEU A 1 86 ? 3.282 9.220 38.081 1.00 34.34 86 LEU A C 1
ATOM 598 O O . LEU A 1 86 ? 2.356 9.460 37.319 1.00 36.35 86 LEU A O 1
ATOM 603 N N . ARG A 1 87 ? 4.550 9.475 37.773 1.00 32.32 87 ARG A N 1
ATOM 604 C CA . ARG A 1 87 ? 4.931 10.160 36.538 1.00 33.92 87 ARG A CA 1
ATOM 605 C C . ARG A 1 87 ? 5.961 9.319 35.788 1.00 31.83 87 ARG A C 1
ATOM 606 O O . ARG A 1 87 ? 6.748 8.585 36.423 1.00 29.48 87 ARG A O 1
ATOM 614 N N . PRO A 1 88 ? 5.999 9.478 34.463 1.00 31.58 88 PRO A N 1
ATOM 615 C CA . PRO A 1 88 ? 7.013 8.813 33.598 1.00 30.27 88 PRO A CA 1
ATOM 616 C C . PRO A 1 88 ? 8.396 9.492 33.684 1.00 30.80 88 PRO A C 1
ATOM 617 O O . PRO A 1 88 ? 8.493 10.626 34.164 1.00 30.71 88 PRO A O 1
ATOM 621 N N . MET A 1 89 ? 9.443 8.831 33.171 1.00 27.88 89 MET A N 1
ATOM 622 C CA . MET A 1 89 ? 10.732 9.477 32.954 1.00 30.19 89 MET A CA 1
ATOM 623 C C . MET A 1 89 ? 11.361 8.809 31.739 1.00 32.12 89 MET A C 1
ATOM 624 O O . MET A 1 89 ? 11.212 7.577 31.561 1.00 31.12 89 MET A O 1
ATOM 629 N N . SER A 1 90 ? 12.029 9.621 30.919 1.00 30.29 90 SER A N 1
ATOM 630 C CA . SER A 1 90 ? 12.804 9.137 29.806 1.00 31.92 90 SER A CA 1
ATOM 631 C C . SER A 1 90 ? 14.093 8.505 30.302 1.00 28.92 90 SER A C 1
ATOM 632 O O . SER A 1 90 ? 14.689 8.977 31.247 1.00 29.31 90 SER A O 1
ATOM 635 N N . MET A 1 91 ? 14.536 7.467 29.636 1.00 28.53 91 MET A N 1
ATOM 636 C CA . MET A 1 91 ? 15.817 6.843 29.993 1.00 31.14 91 MET A CA 1
ATOM 637 C C . MET A 1 91 ? 16.443 6.268 28.759 1.00 27.51 91 MET A C 1
ATOM 638 O O . MET A 1 91 ? 15.716 5.763 27.865 1.00 27.43 91 MET A O 1
ATOM 643 N N . LEU A 1 92 ? 17.777 6.231 28.734 1.00 27.13 92 LEU A N 1
ATOM 644 C CA . LEU A 1 92 ? 18.545 5.579 27.679 1.00 27.43 92 LEU A CA 1
ATOM 645 C C . LEU A 1 92 ? 19.306 4.488 28.387 1.00 31.13 92 LEU A C 1
ATOM 646 O O . LEU A 1 92 ? 19.891 4.738 29.447 1.00 29.71 92 LEU A O 1
ATOM 651 N N . TYR A 1 93 ? 19.335 3.289 27.809 1.00 27.44 93 TYR A N 1
ATOM 652 C CA . TYR A 1 93 ? 19.921 2.148 28.481 1.00 30.39 93 TYR A CA 1
ATOM 653 C C . TYR A 1 93 ? 20.323 1.155 27.408 1.00 28.41 93 TYR A C 1
ATOM 654 O O . TYR A 1 93 ? 19.982 1.329 26.250 1.00 32.74 93 TYR A O 1
ATOM 663 N N . TYR A 1 94 ? 21.077 0.140 27.791 1.00 30.35 94 TYR A N 1
ATOM 664 C CA . TYR A 1 94 ? 21.482 -0.908 26.865 1.00 31.70 94 TYR A CA 1
ATOM 665 C C . TYR A 1 94 ? 20.510 -2.092 26.952 1.00 34.20 94 TYR A C 1
ATOM 666 O O . TYR A 1 94 ? 20.222 -2.573 28.053 1.00 33.34 94 TYR A O 1
ATOM 675 N N . ASP A 1 95 ? 20.006 -2.526 25.803 1.00 33.07 95 ASP A N 1
ATOM 676 C CA . ASP A 1 95 ? 19.163 -3.725 25.742 1.00 37.53 95 ASP A CA 1
ATOM 677 C C . ASP A 1 95 ? 20.040 -4.971 25.730 1.00 38.27 95 ASP A C 1
ATOM 678 O O . ASP A 1 95 ? 21.246 -4.893 25.969 1.00 34.43 95 ASP A O 1
ATOM 683 N N . ASP A 1 96 ? 19.432 -6.129 25.446 1.00 42.40 96 ASP A N 1
ATOM 684 C CA . ASP A 1 96 ? 20.127 -7.416 25.517 1.00 40.80 96 ASP A CA 1
ATOM 685 C C . ASP A 1 96 ? 21.169 -7.591 24.447 1.00 40.41 96 ASP A C 1
ATOM 686 O O . ASP A 1 96 ? 22.166 -8.319 24.653 1.00 38.25 96 ASP A O 1
ATOM 691 N N . GLY A 1 97 ? 20.944 -6.947 23.300 1.00 34.54 97 GLY A N 1
ATOM 692 C CA . GLY A 1 97 ? 21.977 -6.946 22.275 1.00 34.61 97 GLY A CA 1
ATOM 693 C C . GLY A 1 97 ? 23.041 -5.889 22.541 1.00 33.04 97 GLY A C 1
ATOM 694 O O . GLY A 1 97 ? 23.928 -5.705 21.737 1.00 31.69 97 GLY A O 1
ATOM 695 N N . GLN A 1 98 ? 22.936 -5.187 23.672 1.00 34.00 98 GLN A N 1
ATOM 696 C CA . GLN A 1 98 ? 23.874 -4.113 24.047 1.00 30.76 98 GLN A CA 1
ATOM 697 C C . GLN A 1 98 ? 23.767 -2.943 23.051 1.00 32.00 98 GLN A C 1
ATOM 698 O O . GLN A 1 98 ? 24.773 -2.265 22.748 1.00 28.67 98 GLN A O 1
ATOM 704 N N . ASN A 1 99 ? 22.550 -2.753 22.533 1.00 27.82 99 ASN A N 1
ATOM 705 C CA . ASN A 1 99 ? 22.250 -1.621 21.675 1.00 31.36 99 ASN A CA 1
ATOM 706 C C . ASN A 1 99 ? 21.737 -0.473 22.520 1.00 29.78 99 ASN A C 1
ATOM 707 O O . ASN A 1 99 ? 21.136 -0.713 23.564 1.00 26.86 99 ASN A O 1
ATOM 712 N N . ILE A 1 100 ? 21.973 0.767 22.078 1.00 28.33 100 ILE A N 1
ATOM 713 C CA . ILE A 1 100 ? 21.461 1.919 22.830 1.00 27.46 100 ILE A CA 1
ATOM 714 C C . ILE A 1 100 ? 19.995 2.160 22.523 1.00 24.92 100 ILE A C 1
ATOM 715 O O . ILE A 1 100 ? 19.599 2.341 21.354 1.00 27.35 100 ILE A O 1
ATOM 720 N N . ILE A 1 101 ? 19.176 2.162 23.563 1.00 26.47 101 ILE A N 1
ATOM 721 C CA . ILE A 1 101 ? 17.737 2.305 23.425 1.00 29.50 101 ILE A CA 1
ATOM 722 C C . ILE A 1 101 ? 17.264 3.471 24.285 1.00 28.79 101 ILE A C 1
ATOM 723 O O . ILE A 1 101 ? 17.639 3.576 25.449 1.00 30.88 101 ILE A O 1
ATOM 728 N N . LYS A 1 102 ? 16.439 4.337 23.718 1.00 26.73 102 LYS A N 1
ATOM 729 C CA . LYS A 1 102 ? 15.716 5.304 24.519 1.00 28.23 102 LYS A CA 1
ATOM 730 C C . LYS A 1 102 ? 14.251 4.939 24.671 1.00 29.40 102 LYS A C 1
ATOM 731 O O . LYS A 1 102 ? 13.598 4.582 23.674 1.00 28.54 102 LYS A O 1
ATOM 737 N N . LYS A 1 103 ? 13.727 5.047 25.899 1.00 29.25 103 LYS A N 1
ATOM 738 C CA . LYS A 1 103 ? 12.293 4.929 26.117 1.00 31.69 103 LYS A CA 1
ATOM 739 C C . LYS A 1 103 ? 11.760 5.969 27.106 1.00 34.63 103 LYS A C 1
ATOM 740 O O . LYS A 1 103 ? 12.488 6.417 27.987 1.00 35.15 103 LYS A O 1
ATOM 746 N N . ASP A 1 104 ? 10.469 6.309 26.981 1.00 34.24 104 ASP A N 1
ATOM 747 C CA . ASP A 1 104 ? 9.759 7.085 28.005 1.00 34.64 104 ASP A CA 1
ATOM 748 C C . ASP A 1 104 ? 9.041 6.032 28.865 1.00 36.98 104 ASP A C 1
ATOM 749 O O . ASP A 1 104 ? 8.101 5.364 28.395 1.00 35.21 104 ASP A O 1
ATOM 754 N N . ILE A 1 105 ? 9.530 5.818 30.091 1.00 33.55 105 ILE A N 1
ATOM 755 C CA . ILE A 1 105 ? 9.001 4.772 30.931 1.00 35.47 105 ILE A CA 1
ATOM 756 C C . ILE A 1 105 ? 7.937 5.327 31.872 1.00 36.75 105 ILE A C 1
ATOM 757 O O . ILE A 1 105 ? 8.175 6.275 32.627 1.00 31.67 105 ILE A O 1
ATOM 762 N N . GLN A 1 106 ? 6.753 4.723 31.860 1.00 35.81 106 GLN A N 1
ATOM 763 C CA . GLN A 1 106 ? 5.659 5.174 32.726 1.00 36.50 106 GLN A CA 1
ATOM 764 C C . GLN A 1 106 ? 5.849 4.724 34.182 1.00 37.11 106 GLN A C 1
ATOM 765 O O . GLN A 1 106 ? 6.562 3.747 34.455 1.00 36.81 106 GLN A O 1
ATOM 771 N N . ASN A 1 107 ? 5.216 5.444 35.113 1.00 34.43 107 ASN A N 1
ATOM 772 C CA . ASN A 1 107 ? 5.196 5.038 36.528 1.00 35.54 107 ASN A CA 1
ATOM 773 C C . ASN A 1 107 ? 6.533 4.977 37.236 1.00 35.65 107 ASN A C 1
ATOM 774 O O . ASN A 1 107 ? 6.722 4.160 38.142 1.00 36.15 107 ASN A O 1
ATOM 779 N N . MET A 1 108 ? 7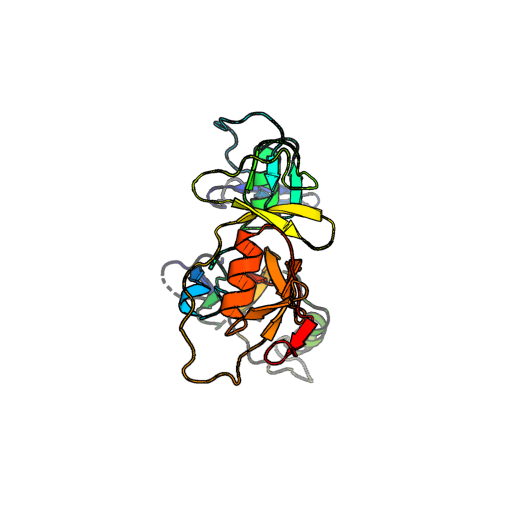.464 5.840 36.847 1.00 31.76 108 MET A N 1
ATOM 780 C CA . MET A 1 108 ? 8.815 5.809 37.444 1.00 31.23 108 MET A CA 1
ATOM 781 C C . MET A 1 108 ? 8.993 6.619 38.720 1.00 29.31 108 MET A C 1
ATOM 782 O O . MET A 1 108 ? 9.914 6.372 39.505 1.00 30.99 108 MET A O 1
ATOM 787 N N . ILE A 1 109 ? 8.152 7.640 38.886 1.00 28.11 109 ILE A N 1
ATOM 788 C CA . ILE A 1 109 ? 8.349 8.647 39.914 1.00 26.75 109 ILE A CA 1
ATOM 789 C C . ILE A 1 109 ? 7.052 8.696 40.717 1.00 29.68 109 ILE A C 1
ATOM 790 O O . ILE A 1 109 ? 5.981 8.708 40.148 1.00 33.05 109 ILE A O 1
ATOM 795 N N . VAL A 1 110 ? 7.165 8.721 42.032 1.00 26.84 110 VAL A N 1
ATOM 796 C CA . VAL A 1 110 ? 6.060 8.989 42.881 1.00 30.11 110 VAL A CA 1
ATOM 797 C C . VAL A 1 110 ? 5.827 10.493 42.982 1.00 31.66 110 VAL A C 1
ATOM 798 O O . VAL A 1 110 ? 6.707 11.238 43.406 1.00 32.11 110 VAL A O 1
ATOM 802 N N . GLU A 1 111 ? 4.633 10.908 42.567 1.00 30.92 111 GLU A N 1
ATOM 803 C CA . GLU A 1 111 ? 4.198 12.318 42.502 1.00 34.79 111 GLU A CA 1
ATOM 804 C C . GLU A 1 111 ? 3.209 12.710 43.653 1.00 38.01 111 GLU A C 1
ATOM 805 O O . GLU A 1 111 ? 3.126 13.867 44.065 1.00 38.07 111 GLU A O 1
ATOM 811 N N . GLU A 1 112 ? 2.465 11.733 44.164 1.00 37.33 112 GLU A N 1
ATOM 812 C CA . GLU A 1 112 ? 1.478 11.991 45.210 1.00 38.02 112 GLU A CA 1
ATOM 813 C C . GLU A 1 112 ? 1.257 10.707 45.984 1.00 37.78 112 GLU A C 1
ATOM 814 O O . GLU A 1 112 ? 1.357 9.602 45.420 1.00 32.94 112 GLU A O 1
ATOM 820 N N . CYS A 1 113 ? 0.970 10.858 47.278 1.00 37.13 113 CYS A N 1
ATOM 821 C CA . CYS A 1 113 ? 0.767 9.739 48.167 1.00 38.94 113 CYS A CA 1
ATOM 822 C C . CYS A 1 113 ? -0.582 9.897 48.838 1.00 40.23 113 CYS A C 1
ATOM 823 O O . CYS A 1 113 ? -1.034 11.011 49.061 1.00 38.75 113 CYS A O 1
ATOM 826 N N . GLY A 1 114 ? -1.225 8.781 49.164 1.00 40.76 114 GLY A N 1
ATOM 827 C CA . GLY A 1 114 ? -2.487 8.852 49.904 1.00 40.34 114 GLY A CA 1
ATOM 828 C C . GLY A 1 114 ? -2.863 7.542 50.542 1.00 42.35 114 GLY A C 1
ATOM 829 O O . GLY A 1 114 ? -2.347 6.479 50.171 1.00 38.75 114 GLY A O 1
ATOM 830 N N . CYS A 1 115 ? -3.759 7.626 51.525 1.00 43.95 115 CYS A N 1
ATOM 831 C CA . CYS A 1 115 ? -4.247 6.448 52.232 1.00 45.74 115 CYS A CA 1
ATOM 832 C C . CYS A 1 115 ? -5.213 5.659 51.349 1.00 44.76 115 CYS A C 1
ATOM 833 O O . CYS A 1 115 ? -6.195 6.198 50.867 1.00 45.32 115 CYS A O 1
ATOM 836 N N . SER A 1 116 ? -4.907 4.395 51.092 1.00 44.03 116 SER A N 1
ATOM 837 C CA . SER A 1 116 ? -5.737 3.558 50.250 1.00 47.33 116 SER A CA 1
ATOM 838 C C . SER A 1 116 ? -7.046 3.174 50.937 1.00 48.04 116 SER A C 1
ATOM 839 O O . SER A 1 116 ? -7.328 3.553 52.087 1.00 48.08 116 SER A O 1
ATOM 843 N N . THR B 2 5 ? -13.188 31.226 45.738 1.00 65.08 65 THR F N 1
ATOM 844 C CA . THR B 2 5 ? -12.507 30.435 46.806 1.00 66.20 65 THR F CA 1
ATOM 845 C C . THR B 2 5 ? -11.136 29.865 46.381 1.00 67.27 65 THR F C 1
ATOM 846 O O . THR B 2 5 ? -10.981 28.663 46.171 1.00 66.40 65 THR F O 1
ATOM 850 N N . CYS B 2 6 ? -10.157 30.752 46.241 1.00 68.83 66 CYS F N 1
ATOM 851 C CA . CYS B 2 6 ? -8.757 30.380 46.037 1.00 70.78 66 CYS F CA 1
ATOM 852 C C . CYS B 2 6 ? -7.917 31.333 46.877 1.00 71.65 66 CYS F C 1
ATOM 853 O O . CYS B 2 6 ? -6.706 31.146 47.027 1.00 71.44 66 CYS F O 1
ATOM 856 N N . GLU B 2 7 ? -8.578 32.359 47.420 1.00 72.62 67 GLU F N 1
ATOM 857 C CA . GLU B 2 7 ? -7.918 33.400 48.218 1.00 73.76 67 GLU F CA 1
ATOM 858 C C . GLU B 2 7 ? -6.944 32.787 49.224 1.00 74.34 67 GLU F C 1
ATOM 859 O O . GLU B 2 7 ? -5.812 33.297 49.432 1.00 73.83 67 GLU F O 1
ATOM 865 N N . ASN B 2 8 ? -7.397 31.676 49.826 1.00 75.18 68 ASN F N 1
ATOM 866 C CA . ASN B 2 8 ? -6.691 31.043 50.927 1.00 75.81 68 ASN F CA 1
ATOM 867 C C . ASN B 2 8 ? -5.742 29.897 50.542 1.00 75.88 68 ASN F C 1
ATOM 868 O O . ASN B 2 8 ? -4.877 29.507 51.338 1.00 75.88 68 ASN F O 1
ATOM 873 N N . VAL B 2 9 ? -5.883 29.389 49.314 1.00 75.52 69 VAL F N 1
ATOM 874 C CA . VAL B 2 9 ? -5.100 28.235 48.850 1.00 75.26 69 VAL F CA 1
ATOM 875 C C . VAL B 2 9 ? -3.700 28.597 48.357 1.00 75.01 69 VAL F C 1
ATOM 876 O O . VAL B 2 9 ? -3.532 29.489 47.519 1.00 74.99 69 VAL F O 1
ATOM 880 N N . ASP B 2 10 ? -2.704 27.882 48.880 1.00 74.51 70 ASP F N 1
ATOM 881 C CA . ASP B 2 10 ? -1.309 28.098 48.514 1.00 74.24 70 ASP F CA 1
ATOM 882 C C . ASP B 2 10 ? -0.678 26.783 48.043 1.00 73.77 70 ASP F C 1
ATOM 883 O O . ASP B 2 10 ? -0.589 25.829 48.811 1.00 74.22 70 ASP F O 1
ATOM 888 N N . CYS B 2 11 ? -0.255 26.723 46.781 1.00 73.08 71 CYS F N 1
ATOM 889 C CA . CYS B 2 11 ? 0.362 25.496 46.253 1.00 71.59 71 CYS F CA 1
ATOM 890 C C . CYS B 2 11 ? 1.871 25.447 46.062 1.00 71.23 71 CYS F C 1
ATOM 891 O O . CYS B 2 11 ? 2.368 24.626 45.291 1.00 72.14 71 CYS F O 1
ATOM 894 N N . GLY B 2 12 ? 2.599 26.305 46.762 1.00 71.72 72 GLY F N 1
ATOM 895 C CA . GLY B 2 12 ? 4.057 26.269 46.716 1.00 70.82 72 GLY F CA 1
ATOM 896 C C . GLY B 2 12 ? 4.609 26.761 45.397 1.00 70.00 72 GLY F C 1
ATOM 897 O O . GLY B 2 12 ? 3.851 27.069 44.475 1.00 69.18 72 GLY F O 1
ATOM 898 N N . PRO B 2 13 ? 5.935 26.869 45.333 1.00 69.52 73 PRO F N 1
ATOM 899 C CA . PRO B 2 13 ? 6.637 27.306 44.131 1.00 68.09 73 PRO F CA 1
ATOM 900 C C . PRO B 2 13 ? 6.228 26.539 42.887 1.00 67.74 73 PRO F C 1
ATOM 901 O O . PRO B 2 13 ? 5.773 25.391 42.982 1.00 67.14 73 PRO F O 1
ATOM 905 N N . GLY B 2 14 ? 6.390 27.189 41.733 1.00 66.26 74 GLY F N 1
ATOM 906 C CA . GLY B 2 14 ? 6.094 26.591 40.440 1.00 64.27 74 GLY F CA 1
ATOM 907 C C . GLY B 2 14 ? 4.614 26.509 40.129 1.00 63.21 74 GLY F C 1
ATOM 908 O O . GLY B 2 14 ? 4.243 26.277 38.983 1.00 60.64 74 GLY F O 1
ATOM 909 N N . LYS B 2 15 ? 3.771 26.734 41.144 1.00 62.79 75 LYS F N 1
ATOM 910 C CA . LYS B 2 15 ? 2.314 26.548 40.999 1.00 62.94 75 LYS F CA 1
ATOM 911 C C . LYS B 2 15 ? 1.419 27.709 41.484 1.00 63.18 75 LYS F C 1
ATOM 912 O O . LYS B 2 15 ? 1.816 28.494 42.337 1.00 63.48 75 LYS F O 1
ATOM 918 N N . LYS B 2 16 ? 0.216 27.797 40.914 1.00 65.11 76 LYS F N 1
ATOM 919 C CA . LYS B 2 16 ? -0.793 28.795 41.289 1.00 66.76 76 LYS F CA 1
ATOM 920 C C . LYS B 2 16 ? -2.175 28.143 41.417 1.00 67.81 76 LYS F C 1
ATOM 921 O O . LYS B 2 16 ? -2.426 27.096 40.811 1.00 67.26 76 LYS F O 1
ATOM 927 N N . CYS B 2 17 ? -3.067 28.749 42.212 1.00 68.90 77 CYS F N 1
ATOM 928 C CA . CYS B 2 17 ? -4.456 28.275 42.280 1.00 68.30 77 CYS F CA 1
ATOM 929 C C . CYS B 2 17 ? -5.269 28.932 41.167 1.00 67.40 77 CYS F C 1
ATOM 930 O O . CYS B 2 17 ? -5.102 30.115 40.887 1.00 66.52 77 CYS F O 1
ATOM 933 N N . ARG B 2 18 ? -6.131 28.155 40.520 1.00 67.11 78 ARG F N 1
ATOM 934 C CA . ARG B 2 18 ? -7.058 28.692 39.529 1.00 66.25 78 ARG F CA 1
ATOM 935 C C . ARG B 2 18 ? -8.391 27.945 39.555 1.00 66.72 78 ARG F C 1
ATOM 936 O O . ARG B 2 18 ? -8.441 26.717 39.690 1.00 62.38 78 ARG F O 1
ATOM 944 N N . MET B 2 19 ? -9.471 28.715 39.436 1.00 67.41 79 MET F N 1
ATOM 945 C CA . MET B 2 19 ? -10.829 28.189 39.436 1.00 68.16 79 MET F CA 1
ATOM 946 C C . MET B 2 19 ? -11.064 27.363 38.185 1.00 68.48 79 MET F C 1
ATOM 947 O O . MET B 2 19 ? -10.844 27.844 37.070 1.00 67.32 79 MET F O 1
ATOM 952 N N . ASN B 2 20 ? -11.527 26.130 38.348 1.00 69.03 80 ASN F N 1
ATOM 953 C CA . ASN B 2 20 ? -11.738 25.298 37.171 1.00 71.20 80 ASN F CA 1
ATOM 954 C C . ASN B 2 20 ? -13.135 25.418 36.521 1.00 72.15 80 ASN F C 1
ATOM 955 O O . ASN B 2 20 ? -13.931 26.301 36.863 1.00 69.54 80 ASN F O 1
ATOM 960 N N . LYS B 2 21 ? -13.398 24.515 35.578 1.00 74.24 81 LYS F N 1
ATOM 961 C CA . LYS B 2 21 ? -14.658 24.446 34.842 1.00 77.15 81 LYS F CA 1
ATOM 962 C C . LYS B 2 21 ? -15.891 24.228 35.727 1.00 77.86 81 LYS F C 1
ATOM 963 O O . LYS B 2 21 ? -16.972 24.741 35.426 1.00 78.50 81 LYS F O 1
ATOM 969 N N . LYS B 2 22 ? -15.734 23.454 36.799 1.00 78.99 82 LYS F N 1
ATOM 970 C CA . LYS B 2 22 ? -16.838 23.199 37.732 1.00 79.23 82 LYS F CA 1
ATOM 971 C C . LYS B 2 22 ? -16.708 23.983 39.048 1.00 79.21 82 LYS F C 1
ATOM 972 O O . LYS B 2 22 ? -17.082 23.502 40.120 1.00 79.36 82 LYS F O 1
ATOM 978 N N . ASN B 2 23 ? -16.166 25.197 38.939 1.00 79.01 83 ASN F N 1
ATOM 979 C CA . ASN B 2 23 ? -16.113 26.163 40.045 1.00 79.20 83 ASN F CA 1
ATOM 980 C C . ASN B 2 23 ? -15.106 25.904 41.165 1.00 78.97 83 ASN F C 1
ATOM 981 O O . ASN B 2 23 ? -14.822 26.799 41.969 1.00 79.25 83 ASN F O 1
ATOM 986 N N . LYS B 2 24 ? -14.561 24.687 41.199 1.00 78.23 84 LYS F N 1
ATOM 987 C CA . LYS B 2 24 ? -13.622 24.256 42.238 1.00 76.38 84 LYS F CA 1
ATOM 988 C C . LYS B 2 24 ? -12.196 24.816 42.103 1.00 75.55 84 LYS F C 1
ATOM 989 O O . LYS B 2 24 ? -11.691 25.016 40.990 1.00 73.68 84 LYS F O 1
ATOM 995 N N . PRO B 2 25 ? -11.563 25.067 43.255 1.00 75.34 85 PRO F N 1
ATOM 996 C CA . PRO B 2 25 ? -10.170 25.528 43.324 1.00 74.68 85 PRO F CA 1
ATOM 997 C C . PRO B 2 25 ? -9.136 24.436 42.982 1.00 73.81 85 PRO F C 1
ATOM 998 O O . PRO B 2 25 ? -9.136 23.347 43.580 1.00 72.02 85 PRO F O 1
ATOM 1002 N N . ARG B 2 26 ? -8.253 24.746 42.031 1.00 72.60 86 ARG F N 1
ATOM 1003 C CA . ARG B 2 26 ? -7.248 23.789 41.576 1.00 71.05 86 ARG F CA 1
ATOM 1004 C C . ARG B 2 26 ? -5.858 24.419 41.470 1.00 68.39 86 ARG F C 1
ATOM 1005 O O . ARG B 2 26 ? -5.720 25.614 41.208 1.00 64.79 86 ARG F O 1
ATOM 1013 N N . CYS B 2 27 ? -4.827 23.607 41.694 1.00 65.99 87 CYS F N 1
ATOM 1014 C CA . CYS B 2 27 ? -3.451 24.067 41.500 1.00 64.89 87 CYS F CA 1
ATOM 1015 C C . CYS B 2 27 ? -2.956 23.737 40.103 1.00 63.49 87 CYS F C 1
ATOM 1016 O O . CYS B 2 27 ? -3.135 22.617 39.602 1.00 64.05 87 CYS F O 1
ATOM 1019 N N . VAL B 2 28 ? -2.391 24.737 39.444 1.00 60.87 88 VAL F N 1
ATOM 1020 C CA . VAL B 2 28 ? -1.971 24.546 38.063 1.00 56.67 88 VAL F CA 1
ATOM 1021 C C . VAL B 2 28 ? -0.510 24.978 37.952 1.00 52.43 88 VAL F C 1
ATOM 1022 O O . VAL B 2 28 ? -0.021 25.745 38.796 1.00 50.63 88 VAL F O 1
ATOM 1026 N N . CYS B 2 29 ? 0.187 24.425 36.953 1.00 48.45 89 CYS F N 1
ATOM 1027 C CA . CYS B 2 29 ? 1.594 24.729 36.685 1.00 42.57 89 CYS F CA 1
ATOM 1028 C C . CYS B 2 29 ? 1.856 26.169 36.281 1.00 43.33 89 CYS F C 1
ATOM 1029 O O . CYS B 2 29 ? 1.113 26.759 35.484 1.00 44.36 89 CYS F O 1
ATOM 1032 N N . ALA B 2 30 ? 2.923 26.734 36.820 1.00 41.27 90 ALA F N 1
ATOM 1033 C CA . ALA B 2 30 ? 3.243 28.120 36.515 1.00 42.10 90 ALA F CA 1
ATOM 1034 C C . ALA B 2 30 ? 4.700 28.412 36.849 1.00 41.21 90 ALA F C 1
ATOM 1035 O O . ALA B 2 30 ? 4.988 29.221 37.713 1.00 40.85 90 ALA F O 1
ATOM 1037 N N . PRO B 2 31 ? 5.615 27.752 36.146 1.00 42.17 91 PRO F N 1
ATOM 1038 C CA . PRO B 2 31 ? 7.057 27.914 36.397 1.00 41.20 91 PRO F CA 1
ATOM 1039 C C . PRO B 2 31 ? 7.570 29.331 36.075 1.00 40.52 91 PRO F C 1
ATOM 1040 O O . PRO B 2 31 ? 6.956 30.063 35.262 1.00 40.14 91 PRO F O 1
ATOM 1044 N N . ASP B 2 32 ? 8.687 29.698 36.710 1.00 40.45 92 ASP F N 1
ATOM 1045 C CA . ASP B 2 32 ? 9.313 31.015 36.518 1.00 41.91 92 ASP F CA 1
ATOM 1046 C C . ASP B 2 32 ? 10.068 31.047 35.195 1.00 40.73 92 ASP F C 1
ATOM 1047 O O . ASP B 2 32 ? 11.101 30.403 35.045 1.00 42.02 92 ASP F O 1
ATOM 1052 N N . CYS B 2 33 ? 9.556 31.794 34.225 1.00 37.79 93 CYS F N 1
ATOM 1053 C CA . CYS B 2 33 ? 10.216 31.852 32.926 1.00 37.97 93 CYS F CA 1
ATOM 1054 C C . CYS B 2 33 ? 10.801 33.229 32.639 1.00 37.54 93 CYS F C 1
ATOM 1055 O O . CYS B 2 33 ? 10.972 33.613 31.473 1.00 37.45 93 CYS F O 1
ATOM 1058 N N . SER B 2 34 ? 11.130 33.944 33.709 1.00 36.04 94 SER F N 1
ATOM 1059 C CA . SER B 2 34 ? 11.399 35.363 33.627 1.00 38.43 94 SER F CA 1
ATOM 1060 C C . SER B 2 34 ? 12.860 35.674 33.404 1.00 39.93 94 SER F C 1
ATOM 1061 O O . SER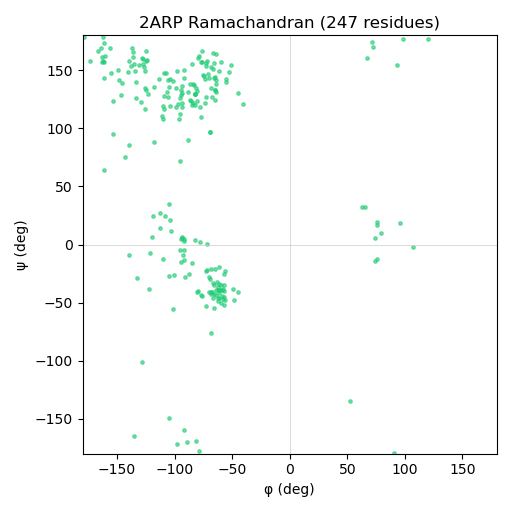 B 2 34 ? 13.200 36.814 33.132 1.00 43.07 94 SER F O 1
ATOM 1064 N N . ASN B 2 35 ? 13.734 34.700 33.577 1.00 40.86 95 ASN F N 1
ATOM 1065 C CA . ASN B 2 35 ? 15.084 34.898 33.115 1.00 44.30 95 ASN F CA 1
ATOM 1066 C C . ASN B 2 35 ? 15.687 33.632 32.548 1.00 44.93 95 ASN F C 1
ATOM 1067 O O . ASN B 2 35 ? 16.502 32.935 33.171 1.00 43.79 95 ASN F O 1
ATOM 1072 N N . ILE B 2 36 ? 15.222 33.339 31.339 1.00 42.32 96 ILE F N 1
ATOM 1073 C CA . ILE B 2 36 ? 15.790 32.319 30.514 1.00 38.79 96 ILE F CA 1
ATOM 1074 C C . ILE B 2 36 ? 16.824 33.023 29.609 1.00 38.06 96 ILE F C 1
ATOM 1075 O O . ILE B 2 36 ? 16.492 33.942 28.823 1.00 36.00 96 ILE F O 1
ATOM 1080 N N . THR B 2 37 ? 18.071 32.575 29.688 1.00 34.65 97 THR F N 1
ATOM 1081 C CA . THR B 2 37 ? 19.172 33.131 28.864 1.00 34.66 97 THR F CA 1
ATOM 1082 C C . THR B 2 37 ? 19.122 32.748 27.408 1.00 35.41 97 THR F C 1
ATOM 1083 O O . THR B 2 37 ? 19.202 33.606 26.542 1.00 34.14 97 THR F O 1
ATOM 1087 N N . TRP B 2 38 ? 19.031 31.442 27.124 1.00 33.09 98 TRP F N 1
ATOM 1088 C CA . TRP B 2 38 ? 18.823 30.945 25.768 1.00 34.76 98 TRP F CA 1
ATOM 1089 C C . TRP B 2 38 ? 17.358 31.077 25.317 1.00 33.62 98 TRP F C 1
ATOM 1090 O O . TRP B 2 38 ? 16.452 30.439 25.896 1.00 35.96 98 TRP F O 1
ATOM 1101 N N . LYS B 2 39 ? 17.127 31.858 24.255 1.00 31.76 99 LYS F N 1
ATOM 1102 C CA . LYS B 2 39 ? 15.779 32.210 23.839 1.00 31.81 99 LYS F CA 1
ATOM 1103 C C . LYS B 2 39 ? 15.134 31.303 22.790 1.00 31.87 99 LYS F C 1
ATOM 1104 O O . LYS B 2 39 ? 13.939 31.444 22.521 1.00 30.80 99 LYS F O 1
ATOM 1110 N N . GLY B 2 40 ? 15.907 30.374 22.210 1.00 28.64 100 GLY F N 1
ATOM 1111 C CA . GLY B 2 40 ? 15.482 29.628 21.066 1.00 29.18 100 GLY F CA 1
ATOM 1112 C C . GLY B 2 40 ? 14.945 28.250 21.477 1.00 29.46 100 GLY F C 1
ATOM 1113 O O . GLY B 2 40 ? 14.740 27.974 22.669 1.00 29.62 100 GLY F O 1
ATOM 1114 N N . PRO B 2 41 ? 14.681 27.416 20.484 1.00 29.31 101 PRO F N 1
ATOM 1115 C CA . PRO B 2 41 ? 14.224 26.045 20.734 1.00 28.77 101 PRO F CA 1
ATOM 1116 C C . PRO B 2 41 ? 15.229 25.241 21.542 1.00 27.43 101 PRO F C 1
ATOM 1117 O O . PRO B 2 41 ? 16.468 25.553 21.578 1.00 27.24 101 PRO F O 1
ATOM 1121 N N . VAL B 2 42 ? 14.736 24.188 22.210 1.00 26.96 102 VAL F N 1
ATOM 1122 C CA . VAL B 2 42 ? 15.635 23.392 23.026 1.00 25.74 102 VAL F CA 1
ATOM 1123 C C . VAL B 2 42 ? 15.255 21.920 22.822 1.00 28.86 102 VAL F C 1
ATOM 1124 O O . VAL B 2 42 ? 14.107 21.618 22.456 1.00 27.14 102 VAL F O 1
ATOM 1128 N N . CYS B 2 43 ? 16.197 21.023 23.095 1.00 27.28 103 CYS F N 1
ATOM 1129 C CA . CYS B 2 43 ? 15.902 19.597 22.895 1.00 26.48 103 CYS F CA 1
ATOM 1130 C C . CYS B 2 43 ? 15.818 19.009 24.290 1.00 26.51 103 CYS F C 1
ATOM 1131 O O . CYS B 2 43 ? 16.769 19.106 25.058 1.00 26.74 103 CYS F O 1
ATOM 1134 N N . GLY B 2 44 ? 14.662 18.456 24.650 1.00 28.96 104 GLY F N 1
ATOM 1135 C CA . GLY B 2 44 ? 14.504 17.905 25.971 1.00 29.44 104 GLY F CA 1
ATOM 1136 C C . GLY B 2 44 ? 15.144 16.533 26.085 1.00 31.98 104 GLY F C 1
ATOM 1137 O O . GLY B 2 44 ? 15.389 15.876 25.096 1.00 31.68 104 GLY F O 1
ATOM 1138 N N . LEU B 2 45 ? 15.374 16.094 27.314 1.00 32.55 105 LEU F N 1
ATOM 1139 C CA . LEU B 2 45 ? 15.851 14.750 27.556 1.00 35.84 105 LEU F CA 1
ATOM 1140 C C . LEU B 2 45 ? 14.857 13.665 27.050 1.00 35.06 105 LEU F C 1
ATOM 1141 O O . LEU B 2 45 ? 15.250 12.492 26.867 1.00 34.10 105 LEU F O 1
ATOM 1146 N N . ASP B 2 46 ? 13.586 14.021 26.835 1.00 31.22 106 ASP F N 1
ATOM 1147 C CA . ASP B 2 46 ? 12.630 13.086 26.236 1.00 32.12 106 ASP F CA 1
ATOM 1148 C C . ASP B 2 46 ? 12.775 12.939 24.712 1.00 34.71 106 ASP F C 1
ATOM 1149 O O . ASP B 2 46 ? 11.997 12.190 24.091 1.00 32.13 106 ASP F O 1
ATOM 1154 N N . GLY B 2 47 ? 13.763 13.631 24.117 1.00 30.86 107 GLY F N 1
ATOM 1155 C CA . GLY B 2 47 ? 13.951 13.597 22.674 1.00 27.84 107 GLY F CA 1
ATOM 1156 C C . GLY B 2 47 ? 12.922 14.435 21.934 1.00 32.68 107 GLY F C 1
ATOM 1157 O O . GLY B 2 47 ? 12.770 14.290 20.714 1.00 31.34 107 GLY F O 1
ATOM 1158 N N . LYS B 2 48 ? 12.229 15.343 22.642 1.00 29.89 108 LYS F N 1
ATOM 1159 C CA . LYS B 2 48 ? 11.247 16.189 21.962 1.00 33.69 108 LYS F CA 1
ATOM 1160 C C . LYS B 2 48 ? 11.806 17.586 21.829 1.00 31.93 108 LYS F C 1
ATOM 1161 O O . LYS B 2 48 ? 12.458 18.091 22.756 1.00 33.05 108 LYS F O 1
ATOM 1167 N N . THR B 2 49 ? 11.542 18.224 20.708 1.00 29.27 109 THR F N 1
ATOM 1168 C CA . THR B 2 49 ? 11.960 19.644 20.533 1.00 30.39 109 THR F CA 1
ATOM 1169 C C . THR B 2 49 ? 10.931 20.533 21.180 1.00 30.45 109 THR F C 1
ATOM 1170 O O . THR B 2 49 ? 9.753 20.347 20.941 1.00 29.67 109 THR F O 1
ATOM 1174 N N . TYR B 2 50 ? 11.357 21.470 22.030 1.00 28.54 110 TYR F N 1
ATOM 1175 C CA . TYR B 2 50 ? 10.424 22.465 22.578 1.00 29.75 110 TYR F CA 1
ATOM 1176 C C . TYR B 2 50 ? 10.688 23.881 21.922 1.00 32.58 110 TYR F C 1
ATOM 1177 O O . TYR B 2 50 ? 11.835 24.216 21.612 1.00 28.70 110 TYR F O 1
ATOM 1186 N N . ARG B 2 51 ? 9.624 24.673 21.761 1.00 30.05 111 ARG F N 1
ATOM 1187 C CA . ARG B 2 51 ? 9.718 26.013 21.159 1.00 30.64 111 ARG F CA 1
ATOM 1188 C C . ARG B 2 51 ? 10.698 26.874 21.927 1.00 29.06 111 ARG F C 1
ATOM 1189 O O . ARG B 2 51 ? 11.392 27.693 21.333 1.00 28.82 111 ARG F O 1
ATOM 1197 N N . ASN B 2 52 ? 10.750 26.693 23.250 1.00 25.88 112 ASN F N 1
ATOM 1198 C CA . ASN B 2 52 ? 11.684 27.427 24.064 1.00 28.89 112 ASN F CA 1
ATOM 1199 C C . ASN B 2 52 ? 11.766 26.669 25.363 1.00 30.72 112 ASN F C 1
ATOM 1200 O O . ASN B 2 52 ? 11.069 25.689 25.583 1.00 29.70 112 ASN F O 1
ATOM 1205 N N . GLU B 2 53 ? 12.602 27.160 26.249 1.00 33.13 113 GLU F N 1
ATOM 1206 C CA . GLU B 2 53 ? 12.814 26.535 27.557 1.00 31.58 113 GLU F CA 1
ATOM 1207 C C . GLU B 2 53 ? 11.607 26.685 28.484 1.00 35.01 113 GLU F C 1
ATOM 1208 O O . GLU B 2 53 ? 11.411 25.842 29.363 1.00 30.52 113 GLU F O 1
ATOM 1214 N N . CYS B 2 54 ? 10.811 27.765 28.310 1.00 30.74 114 CYS F N 1
ATOM 1215 C CA . CYS B 2 54 ? 9.603 27.915 29.078 1.00 30.86 114 CYS F CA 1
ATOM 1216 C C . CYS B 2 54 ? 8.581 26.788 28.826 1.00 29.03 114 CYS F C 1
ATOM 1217 O O . CYS B 2 54 ? 7.993 26.249 29.751 1.00 31.02 114 CYS F O 1
ATOM 1220 N N . ALA B 2 55 ? 8.353 26.458 27.565 1.00 27.87 115 ALA F N 1
ATOM 1221 C CA . ALA B 2 55 ? 7.510 25.323 27.216 1.00 28.81 115 ALA F CA 1
ATOM 1222 C C . ALA B 2 55 ? 8.051 24.016 27.859 1.00 31.06 115 ALA F C 1
ATOM 1223 O O . ALA B 2 55 ? 7.279 23.179 28.371 1.00 31.97 115 ALA F O 1
ATOM 1225 N N . LEU B 2 56 ? 9.366 23.846 27.862 1.00 28.54 116 LEU F N 1
ATOM 1226 C CA . LEU B 2 56 ? 9.942 22.658 28.507 1.00 30.75 116 LEU F CA 1
ATOM 1227 C C . LEU B 2 56 ? 9.686 22.625 30.049 1.00 33.06 116 LEU F C 1
ATOM 1228 O O . LEU B 2 56 ? 9.310 21.591 30.620 1.00 32.43 116 LEU F O 1
ATOM 1233 N N . LEU B 2 57 ? 9.862 23.762 30.714 1.00 31.10 117 LEU F N 1
ATOM 1234 C CA . LEU B 2 57 ? 9.596 23.853 32.145 1.00 30.10 117 LEU F CA 1
ATOM 1235 C C . LEU B 2 57 ? 8.145 23.589 32.549 1.00 31.49 117 LEU F C 1
ATOM 1236 O O . LEU B 2 57 ? 7.884 23.064 33.654 1.00 32.06 117 LEU F O 1
ATOM 1241 N N . LYS B 2 58 ? 7.196 24.040 31.720 1.00 32.15 118 LYS F N 1
ATOM 1242 C CA . LYS B 2 58 ? 5.783 23.729 31.924 1.00 34.36 118 LYS F CA 1
ATOM 1243 C C . LYS B 2 58 ? 5.455 22.227 31.762 1.00 33.44 118 LYS F C 1
ATOM 1244 O O . LYS B 2 58 ? 4.710 21.672 32.566 1.00 33.21 118 LYS F O 1
ATOM 1250 N N . ALA B 2 59 ? 6.024 21.582 30.738 1.00 33.32 119 ALA F N 1
ATOM 1251 C CA . ALA B 2 59 ? 5.945 20.107 30.573 1.00 34.34 119 ALA F CA 1
ATOM 1252 C C . ALA B 2 59 ? 6.572 19.329 31.738 1.00 34.09 119 ALA F C 1
ATOM 1253 O O . ALA B 2 59 ? 6.078 18.245 32.125 1.00 36.06 119 ALA F O 1
ATOM 1255 N N . ARG B 2 60 ? 7.685 19.835 32.246 1.00 31.61 120 ARG F N 1
ATOM 1256 C CA . ARG B 2 60 ? 8.337 19.284 33.426 1.00 33.19 120 ARG F CA 1
ATOM 1257 C C . ARG B 2 60 ? 7.438 19.338 34.663 1.00 34.26 120 ARG F C 1
ATOM 1258 O O . ARG B 2 60 ? 7.339 18.353 35.413 1.00 29.72 120 ARG F O 1
ATOM 1266 N N . CYS B 2 61 ? 6.803 20.486 34.887 1.00 32.72 121 CYS F N 1
ATOM 1267 C CA . CYS B 2 61 ? 5.872 20.637 35.993 1.00 34.39 121 CYS F CA 1
ATOM 1268 C C . CYS B 2 61 ? 4.612 19.769 35.771 1.00 34.61 121 CYS F C 1
ATOM 1269 O O . CYS B 2 61 ? 4.099 19.105 36.691 1.00 33.88 121 CYS F O 1
ATOM 1272 N N . LYS B 2 62 ? 4.132 19.747 34.541 1.00 34.88 122 LYS F N 1
ATOM 1273 C CA . LYS B 2 62 ? 2.851 19.148 34.259 1.00 36.65 122 LYS F CA 1
ATOM 1274 C C . LYS B 2 62 ? 2.902 17.617 34.135 1.00 38.54 122 LYS F C 1
ATOM 1275 O O . LYS B 2 62 ? 1.988 16.922 34.616 1.00 32.20 122 LYS F O 1
ATOM 1281 N N . GLU B 2 63 ? 3.955 17.106 33.488 1.00 37.12 123 GLU F N 1
ATOM 1282 C CA . GLU B 2 63 ? 3.999 15.706 33.084 1.00 39.84 123 GLU F CA 1
ATOM 1283 C C . GLU B 2 63 ? 5.294 14.920 33.393 1.00 38.24 123 GLU F C 1
ATOM 1284 O O . GLU B 2 63 ? 5.235 13.696 33.577 1.00 37.78 123 GLU F O 1
ATOM 1290 N N . GLN B 2 64 ? 6.457 15.579 33.443 1.00 33.92 124 GLN F N 1
ATOM 1291 C CA . GLN B 2 64 ? 7.750 14.827 33.519 1.00 33.80 124 GLN F CA 1
ATOM 1292 C C . GLN B 2 64 ? 8.694 15.496 34.466 1.00 34.07 124 GLN F C 1
ATOM 1293 O O . GLN B 2 64 ? 9.504 16.317 34.012 1.00 32.24 124 GLN F O 1
ATOM 1299 N N . PRO B 2 65 ? 8.601 15.195 35.758 1.00 31.65 125 PRO F N 1
ATOM 1300 C CA . PRO B 2 65 ? 9.358 15.954 36.756 1.00 30.22 125 PRO F CA 1
ATOM 1301 C C . PRO B 2 65 ? 10.868 16.026 36.573 1.00 30.98 125 PRO F C 1
ATOM 1302 O O . PRO B 2 65 ? 11.479 16.912 37.152 1.00 31.38 125 PRO F O 1
ATOM 1306 N N . GLU B 2 66 ? 11.493 15.092 35.852 1.00 29.21 126 GLU F N 1
ATOM 1307 C CA . GLU B 2 66 ? 12.934 15.159 35.601 1.00 28.30 126 GLU F CA 1
ATOM 1308 C C . GLU B 2 66 ? 13.289 15.629 34.202 1.00 30.91 126 GLU F C 1
ATOM 1309 O O . GLU B 2 66 ? 14.439 15.459 33.783 1.00 32.04 126 GLU F O 1
ATOM 1315 N N . LEU B 2 67 ? 12.319 16.142 33.446 1.00 31.59 127 LEU F N 1
ATOM 1316 C CA . LEU B 2 67 ? 12.623 16.617 32.091 1.00 31.25 127 LEU F CA 1
ATOM 1317 C C . LEU B 2 67 ? 13.597 17.816 32.192 1.00 32.83 127 LEU F C 1
ATOM 1318 O O . LEU B 2 67 ? 13.347 18.746 32.957 1.00 29.29 127 LEU F O 1
ATOM 1323 N N . GLU B 2 68 ? 14.668 17.787 31.409 1.00 30.61 128 GLU F N 1
ATOM 1324 C CA . GLU B 2 68 ? 15.622 18.885 31.346 1.00 32.62 128 GLU F CA 1
ATOM 1325 C C . GLU B 2 68 ? 16.012 19.184 29.880 1.00 31.66 128 GLU F C 1
ATOM 1326 O O . GLU B 2 68 ? 15.814 18.344 28.987 1.00 30.30 128 GLU F O 1
ATOM 1332 N N . VAL B 2 69 ? 16.558 20.381 29.627 1.00 28.21 129 VAL F N 1
ATOM 1333 C CA . VAL B 2 69 ? 17.234 20.666 28.348 1.00 27.52 129 VAL F CA 1
ATOM 1334 C C . VAL B 2 69 ? 18.474 19.780 28.254 1.00 28.02 129 VAL F C 1
ATOM 1335 O O . VAL B 2 69 ? 19.293 19.798 29.167 1.00 26.39 129 VAL F O 1
ATOM 1339 N N . GLN B 2 70 ? 18.639 18.974 27.195 1.00 27.35 130 GLN F N 1
ATOM 1340 C CA . GLN B 2 70 ? 19.892 18.180 27.110 1.00 26.77 130 GLN F CA 1
ATOM 1341 C C . GLN B 2 70 ? 20.840 18.863 26.149 1.00 27.49 130 GLN F C 1
ATOM 1342 O O . GLN B 2 70 ? 22.078 18.688 26.229 1.00 25.59 130 GLN F O 1
ATOM 1348 N N . TYR B 2 71 ? 20.266 19.625 25.208 1.00 26.73 131 TYR F N 1
ATOM 1349 C CA . TYR B 2 71 ? 21.088 20.568 24.405 1.00 25.88 131 TYR F CA 1
ATOM 1350 C C . TYR B 2 71 ? 20.239 21.650 23.751 1.00 28.04 131 TYR F C 1
ATOM 1351 O O . TYR B 2 71 ? 19.035 21.506 23.622 1.00 26.02 131 TYR F O 1
ATOM 1360 N N . GLN B 2 72 ? 20.874 22.744 23.323 1.00 29.52 132 GLN F N 1
ATOM 1361 C CA . GLN B 2 72 ? 20.116 23.868 22.752 1.00 30.79 132 GLN F CA 1
ATOM 1362 C C . GLN B 2 72 ? 19.841 23.670 21.263 1.00 29.87 132 GLN F C 1
ATOM 1363 O O . GLN B 2 72 ? 20.568 22.933 20.582 1.00 29.41 132 GLN F O 1
ATOM 1369 N N . GLY B 2 73 ? 18.785 24.307 20.745 1.00 25.67 133 GLY F N 1
ATOM 1370 C CA . GLY B 2 73 ? 18.404 24.106 19.357 1.00 25.40 133 GLY F CA 1
ATOM 1371 C C . GLY B 2 73 ? 17.408 22.957 19.260 1.00 24.67 133 GLY F C 1
ATOM 1372 O O . GLY B 2 73 ? 17.089 22.333 20.271 1.00 29.29 133 GLY F O 1
ATOM 1373 N N . LYS B 2 74 ? 16.953 22.625 18.059 1.00 25.10 134 LYS F N 1
ATOM 1374 C CA . LYS B 2 74 ? 16.005 21.526 17.895 1.00 30.13 134 LYS F CA 1
ATOM 1375 C C . LYS B 2 74 ? 16.737 20.186 18.121 1.00 30.59 134 LYS F C 1
ATOM 1376 O O . LYS B 2 74 ? 17.957 20.115 17.920 1.00 29.40 134 LYS F O 1
ATOM 1382 N N . CYS B 2 75 ? 15.974 19.141 18.465 1.00 29.15 135 CYS F N 1
ATOM 1383 C CA . CYS B 2 75 ? 16.523 17.776 18.576 1.00 29.38 135 CYS F CA 1
ATOM 1384 C C . CYS B 2 75 ? 16.968 17.374 17.185 1.00 31.50 135 CYS F C 1
ATOM 1385 O O . CYS B 2 75 ? 16.343 17.779 16.177 1.00 29.69 135 CYS F O 1
ATOM 1388 N N . LYS B 2 76 ? 18.070 16.628 17.120 1.00 29.64 136 LYS F N 1
ATOM 1389 C CA . LYS B 2 76 ? 18.726 16.363 15.848 1.00 31.27 136 LYS F CA 1
ATOM 1390 C C . LYS B 2 76 ? 18.836 14.851 15.646 1.00 32.35 136 LYS F C 1
ATOM 1391 O O . LYS B 2 76 ? 18.751 14.092 16.597 1.00 29.98 136 LYS F O 1
ATOM 1397 N N . LYS B 2 77 ? 19.002 14.442 14.386 1.00 31.14 137 LYS F N 1
ATOM 1398 C CA . LYS B 2 77 ? 19.379 13.107 13.994 1.00 31.34 137 LYS F CA 1
ATOM 1399 C C . LYS B 2 77 ? 20.863 13.183 13.665 1.00 31.22 137 LYS F C 1
ATOM 1400 O O . LYS B 2 77 ? 21.339 14.151 13.017 1.00 29.06 137 LYS F O 1
ATOM 1406 N N . THR B 2 78 ? 21.574 12.136 14.068 1.00 30.20 138 THR F N 1
ATOM 1407 C CA . THR B 2 78 ? 23.051 12.069 14.026 1.00 30.90 138 THR F CA 1
ATOM 1408 C C . THR B 2 78 ? 23.631 13.070 15.014 1.00 31.98 138 THR F C 1
ATOM 1409 O O . THR B 2 78 ? 22.965 14.021 15.400 1.00 30.45 138 THR F O 1
ATOM 1413 N N . CYS B 2 79 ? 24.893 12.862 15.379 1.00 29.91 139 CYS F N 1
ATOM 1414 C CA . CYS B 2 79 ? 25.575 13.734 16.276 1.00 35.53 139 CYS F CA 1
ATOM 1415 C C . CYS B 2 79 ? 26.345 14.854 15.554 1.00 35.91 139 CYS F C 1
ATOM 1416 O O . CYS B 2 79 ? 27.024 15.630 16.208 1.00 36.78 139 CYS F O 1
ATOM 1419 N N . ARG B 2 80 ? 26.211 14.944 14.235 1.00 33.89 140 ARG F N 1
ATOM 1420 C CA . ARG B 2 80 ? 27.008 15.862 13.427 1.00 37.84 140 ARG F CA 1
ATOM 1421 C C . ARG B 2 80 ? 26.893 17.335 13.849 1.00 37.16 140 ARG F C 1
ATOM 1422 O O . ARG B 2 80 ? 27.895 18.047 13.896 1.00 36.86 140 ARG F O 1
ATOM 1430 N N . ASP B 2 81 ? 25.672 17.794 14.090 1.00 36.92 141 ASP F N 1
ATOM 1431 C CA . ASP B 2 81 ? 25.441 19.211 14.395 1.00 39.95 141 ASP F CA 1
ATOM 1432 C C . ASP B 2 81 ? 25.079 19.441 15.850 1.00 39.95 141 ASP F C 1
ATOM 1433 O O . ASP B 2 81 ? 24.384 20.408 16.156 1.00 40.22 141 ASP F O 1
ATOM 1438 N N . VAL B 2 82 ? 25.483 18.548 16.743 1.00 35.27 142 VAL F N 1
ATOM 1439 C CA . VAL B 2 82 ? 25.054 18.680 18.136 1.00 35.13 142 VAL F CA 1
ATOM 1440 C C . VAL B 2 82 ? 26.217 19.149 19.014 1.00 38.01 142 VAL F C 1
ATOM 1441 O O . VAL B 2 82 ? 27.322 18.587 18.962 1.00 39.25 142 VAL F O 1
ATOM 1445 N N . PHE B 2 83 ? 25.969 20.170 19.825 1.00 39.55 143 PHE F N 1
ATOM 1446 C CA . PHE B 2 83 ? 26.971 20.611 20.782 1.00 41.94 143 PHE F CA 1
ATOM 1447 C C . PHE B 2 83 ? 26.510 20.284 22.201 1.00 40.17 143 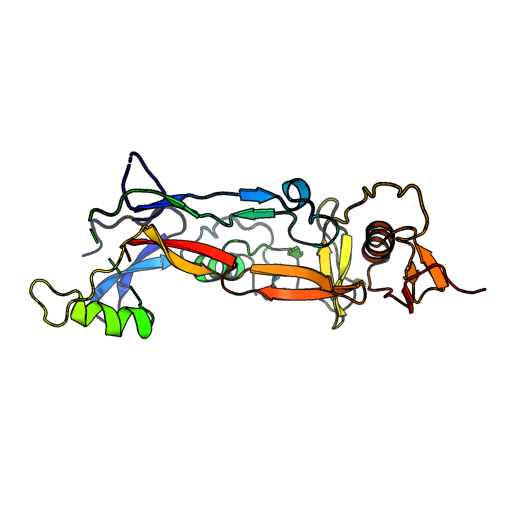PHE F C 1
ATOM 1448 O O . PHE B 2 83 ? 25.550 20.864 22.704 1.00 40.99 143 PHE F O 1
ATOM 1456 N N . CYS B 2 84 ? 27.176 19.334 22.836 1.00 37.71 144 CYS F N 1
ATOM 1457 C CA . CYS B 2 84 ? 26.809 18.935 24.191 1.00 38.19 144 CYS F CA 1
ATOM 1458 C C . CYS B 2 84 ? 27.406 19.858 25.276 1.00 40.80 144 CYS F C 1
ATOM 1459 O O . CYS B 2 84 ? 28.589 20.214 25.224 1.00 40.77 144 CYS F O 1
ATOM 1462 N N . PRO B 2 85 ? 26.597 20.206 26.269 1.00 41.12 145 PRO F N 1
ATOM 1463 C CA . PRO B 2 85 ? 27.055 21.087 27.343 1.00 43.07 145 PRO F CA 1
ATOM 1464 C C . PRO B 2 85 ? 28.014 20.337 28.271 1.00 42.50 145 PRO F C 1
ATOM 1465 O O . PRO B 2 85 ? 27.982 19.115 28.333 1.00 36.62 145 PRO F O 1
ATOM 1469 N N . GLY B 2 86 ? 28.862 21.087 28.966 1.00 43.98 146 GLY F N 1
ATOM 1470 C CA . GLY B 2 86 ? 29.801 20.538 29.935 1.00 45.73 146 GLY F CA 1
ATOM 1471 C C . GLY B 2 86 ? 30.675 19.410 29.431 1.00 46.65 146 GLY F C 1
ATOM 1472 O O . GLY B 2 86 ? 31.246 19.474 28.344 1.00 48.45 146 GLY F O 1
ATOM 1473 N N . SER B 2 87 ? 30.780 18.374 30.249 1.00 46.74 147 SER F N 1
ATOM 1474 C CA . SER B 2 87 ? 31.628 17.237 29.978 1.00 47.03 147 SER F CA 1
ATOM 1475 C C . SER B 2 87 ? 30.813 16.132 29.275 1.00 44.92 147 SER F C 1
ATOM 1476 O O . SER B 2 87 ? 31.287 15.002 29.118 1.00 47.31 147 SER F O 1
ATOM 1479 N N . SER B 2 88 ? 29.573 16.428 28.914 1.00 40.33 148 SER F N 1
ATOM 1480 C CA . SER B 2 88 ? 28.728 15.419 28.249 1.00 38.90 148 SER F CA 1
ATOM 1481 C C . SER B 2 88 ? 29.123 15.221 26.768 1.00 35.03 148 SER F C 1
ATOM 1482 O O . SER B 2 88 ? 29.646 16.117 26.151 1.00 30.97 148 SER F O 1
ATOM 1485 N N . THR B 2 89 ? 28.801 14.070 26.178 1.00 36.50 149 THR F N 1
ATOM 1486 C CA . THR B 2 89 ? 29.148 13.799 24.792 1.00 33.97 149 THR F CA 1
ATOM 1487 C C . THR B 2 89 ? 27.936 13.171 24.095 1.00 32.25 149 THR F C 1
ATOM 1488 O O . THR B 2 89 ? 26.976 12.723 24.740 1.00 30.21 149 THR F O 1
ATOM 1492 N N . CYS B 2 90 ? 27.990 13.143 22.773 1.00 31.03 150 CYS F N 1
ATOM 1493 C CA . CYS B 2 90 ? 26.831 12.773 22.009 1.00 29.95 150 CYS F CA 1
ATOM 1494 C C . CYS B 2 90 ? 26.790 11.277 21.658 1.00 30.73 150 CYS F C 1
ATOM 1495 O O . CYS B 2 90 ? 27.808 10.711 21.267 1.00 31.09 150 CYS F O 1
ATOM 1498 N N . VAL B 2 91 ? 25.619 10.663 21.811 1.00 29.14 151 VAL F N 1
ATOM 1499 C CA . VAL B 2 91 ? 25.393 9.298 21.260 1.00 30.69 151 VAL F CA 1
ATOM 1500 C C . VAL B 2 91 ? 24.098 9.344 20.419 1.00 31.08 151 VAL F C 1
ATOM 1501 O O . VAL B 2 91 ? 23.252 10.247 20.593 1.00 31.18 151 VAL F O 1
ATOM 1505 N N . VAL B 2 92 ? 23.917 8.377 19.531 1.00 30.30 152 VAL F N 1
ATOM 1506 C CA . VAL B 2 92 ? 22.613 8.196 18.918 1.00 27.06 152 VAL F CA 1
ATOM 1507 C C . VAL B 2 92 ? 21.899 6.911 19.424 1.00 32.06 152 VAL F C 1
ATOM 1508 O O . VAL B 2 92 ? 22.552 5.894 19.770 1.00 26.99 152 VAL F O 1
ATOM 1512 N N . ASP B 2 93 ? 20.566 6.970 19.490 1.00 29.95 153 ASP F N 1
ATOM 1513 C CA . ASP B 2 93 ? 19.787 5.800 19.892 1.00 30.43 153 ASP F CA 1
ATOM 1514 C C . ASP B 2 93 ? 19.377 4.987 18.651 1.00 31.12 153 ASP F C 1
ATOM 1515 O O . ASP B 2 93 ? 19.952 5.188 17.537 1.00 33.15 153 ASP F O 1
ATOM 1520 N N . GLN B 2 94 ? 18.339 4.159 18.823 1.00 33.12 154 GLN F N 1
ATOM 1521 C CA . GLN B 2 94 ? 17.929 3.120 17.850 1.00 37.67 154 GLN F CA 1
ATOM 1522 C C . GLN B 2 94 ? 17.361 3.715 16.544 1.00 39.95 154 GLN F C 1
ATOM 1523 O O . GLN B 2 94 ? 17.267 3.057 15.509 1.00 39.51 154 GLN F O 1
ATOM 1529 N N . THR B 2 95 ? 16.906 4.948 16.593 1.00 36.84 155 THR F N 1
ATOM 1530 C CA . THR B 2 95 ? 16.369 5.468 15.383 1.00 36.23 155 THR F CA 1
ATOM 1531 C C . THR B 2 95 ? 17.201 6.672 14.984 1.00 29.86 155 THR F C 1
ATOM 1532 O O . THR B 2 95 ? 16.712 7.525 14.304 1.00 28.71 155 THR F O 1
ATOM 1536 N N . ASN B 2 96 ? 18.456 6.735 15.437 1.00 26.92 156 ASN F N 1
ATOM 1537 C CA . ASN B 2 96 ? 19.409 7.774 14.984 1.00 28.46 156 ASN F CA 1
ATOM 1538 C C . ASN B 2 96 ? 19.178 9.202 15.593 1.00 28.37 156 ASN F C 1
ATOM 1539 O O . ASN B 2 96 ? 19.699 10.158 15.078 1.00 28.46 156 ASN F O 1
ATOM 1544 N N . ASN B 2 97 ? 18.453 9.294 16.716 1.00 31.06 157 ASN F N 1
ATOM 1545 C CA . ASN B 2 97 ? 18.248 10.554 17.474 1.00 31.37 157 ASN F CA 1
ATOM 1546 C C . ASN B 2 97 ? 19.449 10.828 18.352 1.00 31.10 157 ASN F C 1
ATOM 1547 O O . ASN B 2 97 ? 19.961 9.887 19.018 1.00 28.96 157 ASN F O 1
ATOM 1552 N N . ALA B 2 98 ? 19.924 12.079 18.361 1.00 27.91 158 ALA F N 1
ATOM 1553 C CA . ALA B 2 98 ? 21.097 12.448 19.173 1.00 28.38 158 ALA F CA 1
ATOM 1554 C C . ALA B 2 98 ? 20.747 12.763 20.620 1.00 31.86 158 ALA F C 1
ATOM 1555 O O . ALA B 2 98 ? 19.750 13.440 20.872 1.00 30.40 158 ALA F O 1
ATOM 1557 N N . TYR B 2 99 ? 21.575 12.282 21.556 1.00 28.05 159 TYR F N 1
ATOM 1558 C CA . TYR B 2 99 ? 21.405 12.502 22.984 1.00 30.18 159 TYR F CA 1
ATOM 1559 C C . TYR B 2 99 ? 22.748 12.916 23.560 1.00 33.45 159 TYR F C 1
ATOM 1560 O O . TYR B 2 99 ? 23.765 12.350 23.179 1.00 34.09 159 TYR F O 1
ATOM 1569 N N . CYS B 2 100 ? 22.751 13.889 24.485 1.00 30.14 160 CYS F N 1
ATOM 1570 C CA . CYS B 2 100 ? 23.973 14.273 25.191 1.00 32.72 160 CYS F CA 1
ATOM 1571 C C . CYS B 2 100 ? 24.029 13.564 26.556 1.00 35.16 160 CYS F C 1
ATOM 1572 O O . CYS B 2 100 ? 23.089 13.704 27.343 1.00 31.38 160 CYS F O 1
ATOM 1575 N N . VAL B 2 101 ? 25.083 12.756 26.815 1.00 31.95 161 VAL F N 1
ATOM 1576 C CA . VAL B 2 101 ? 25.114 11.903 28.031 1.00 31.73 161 VAL F CA 1
ATOM 1577 C C . VAL B 2 101 ? 26.498 11.975 28.640 1.00 32.47 161 VAL F C 1
ATOM 1578 O O . VAL B 2 101 ? 27.432 12.485 28.033 1.00 32.27 161 VAL F O 1
ATOM 1582 N N . THR B 2 102 ? 26.639 11.455 29.847 1.00 31.78 162 THR F N 1
ATOM 1583 C CA . THR B 2 102 ? 27.961 11.351 30.458 1.00 33.23 162 THR F CA 1
ATOM 1584 C C . THR B 2 102 ? 28.288 9.851 30.489 1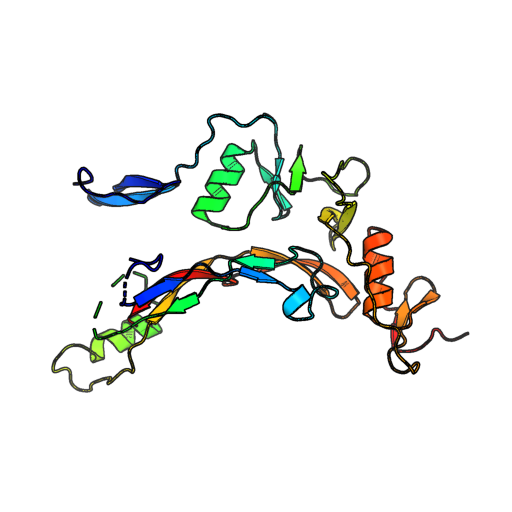.00 35.34 162 THR F C 1
ATOM 1585 O O . THR B 2 102 ? 27.700 9.120 31.277 1.00 35.19 162 THR F O 1
ATOM 1589 N N . CYS B 2 103 ? 29.213 9.404 29.636 1.00 35.24 163 CYS F N 1
ATOM 1590 C CA . CYS B 2 103 ? 29.587 7.977 29.562 1.00 37.90 163 CYS F CA 1
ATOM 1591 C C . CYS B 2 103 ? 30.317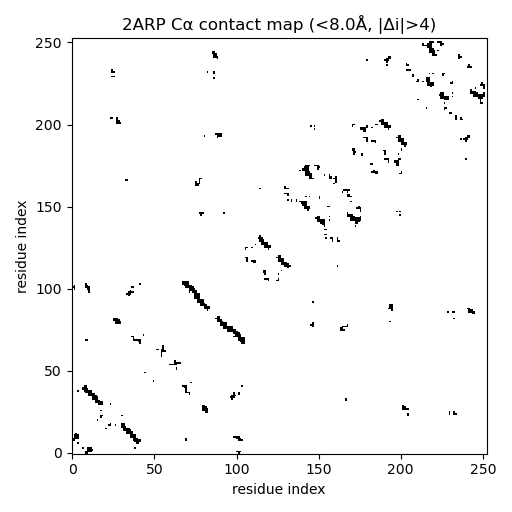 7.499 30.804 1.00 37.74 163 CYS F C 1
ATOM 1592 O O . CYS B 2 103 ? 31.208 8.161 31.311 1.00 36.82 163 CYS F O 1
ATOM 1595 N N . ASN B 2 104 ? 29.922 6.337 31.308 1.00 39.63 164 ASN F N 1
ATOM 1596 C CA . ASN B 2 104 ? 30.632 5.703 32.401 1.00 38.51 164 ASN F CA 1
ATOM 1597 C C . ASN B 2 104 ? 32.015 5.314 31.899 1.00 37.10 164 ASN F C 1
ATOM 1598 O O . ASN B 2 104 ? 32.161 4.904 30.755 1.00 38.32 164 ASN F O 1
ATOM 1603 N N . ARG B 2 105 ? 33.037 5.431 32.733 1.00 34.71 165 ARG F N 1
ATOM 1604 C CA . ARG B 2 105 ? 34.386 5.012 32.297 1.00 35.65 165 ARG F CA 1
ATOM 1605 C C . ARG B 2 105 ? 34.965 3.947 33.190 1.00 35.09 165 ARG F C 1
ATOM 1606 O O . ARG B 2 105 ? 36.047 3.460 32.921 1.00 36.84 165 ARG F O 1
ATOM 1614 N N . ILE B 2 106 ? 34.299 3.637 34.294 1.00 33.33 166 ILE F N 1
ATOM 1615 C CA . ILE B 2 106 ? 34.863 2.683 35.238 1.00 31.77 166 ILE F CA 1
ATOM 1616 C C . ILE B 2 106 ? 34.278 1.297 35.049 1.00 33.29 166 ILE F C 1
ATOM 1617 O O . ILE B 2 106 ? 33.062 1.118 35.155 1.00 34.16 166 ILE F O 1
ATOM 1622 N N . CYS B 2 107 ? 35.144 0.347 34.706 1.00 32.00 167 CYS F N 1
ATOM 1623 C CA . CYS B 2 107 ? 34.781 -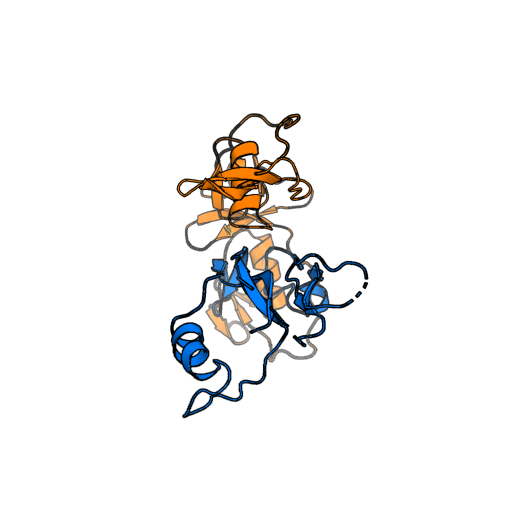1.072 34.557 1.00 35.70 167 CYS F CA 1
ATOM 1624 C C . CYS B 2 107 ? 35.732 -1.979 35.359 1.00 38.09 167 CYS F C 1
ATOM 1625 O O . CYS B 2 107 ? 36.931 -1.973 35.101 1.00 36.97 167 CYS F O 1
ATOM 1628 N N . PRO B 2 108 ? 35.189 -2.783 36.273 1.00 40.74 168 PRO F N 1
ATOM 1629 C CA . PRO B 2 108 ? 36.013 -3.708 37.050 1.00 43.12 168 PRO F CA 1
ATOM 1630 C C . PRO B 2 108 ? 36.599 -4.698 36.045 1.00 43.87 168 PRO F C 1
ATOM 1631 O O . PRO B 2 108 ? 35.906 -5.070 35.107 1.00 40.60 168 PRO F O 1
ATOM 1635 N N . GLU B 2 109 ? 37.860 -5.102 36.220 1.00 46.23 169 GLU F N 1
ATOM 1636 C CA . GLU B 2 109 ? 38.468 -6.098 35.331 1.00 48.04 169 GLU F CA 1
ATOM 1637 C C . GLU B 2 109 ? 38.102 -7.480 35.871 1.00 49.20 169 GLU F C 1
ATOM 1638 O O . GLU B 2 109 ? 38.414 -7.774 37.027 1.00 48.34 169 GLU F O 1
ATOM 1644 N N . PRO B 2 110 ? 37.470 -8.331 35.062 1.00 50.80 170 PRO F N 1
ATOM 1645 C CA . PRO B 2 110 ? 37.106 -9.671 35.545 1.00 52.29 170 PRO F CA 1
ATOM 1646 C C . PRO B 2 110 ? 38.376 -10.532 35.664 1.00 52.84 170 PRO F C 1
ATOM 1647 O O . PRO B 2 110 ? 39.349 -1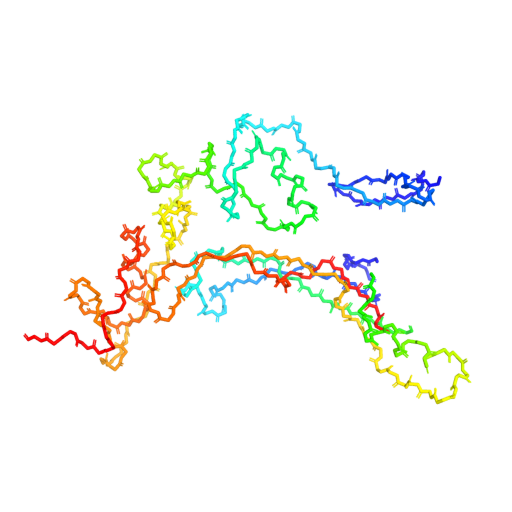0.278 34.952 1.00 51.88 170 PRO F O 1
ATOM 1651 N N . SER B 2 111 ? 38.382 -11.534 36.541 1.00 53.66 171 SER F N 1
ATOM 1652 C CA . SER B 2 111 ? 39.570 -12.385 36.669 1.00 54.99 171 SER F CA 1
ATOM 1653 C C . SER B 2 111 ? 39.536 -13.660 35.815 1.00 55.55 171 SER F C 1
ATOM 1654 O O . SER B 2 111 ? 40.427 -14.502 35.920 1.00 56.93 171 SER F O 1
ATOM 1657 N N . SER B 2 112 ? 38.506 -13.802 34.981 1.00 55.39 172 SER F N 1
ATOM 1658 C CA . SER B 2 112 ? 38.443 -14.887 34.003 1.00 54.31 172 SER F CA 1
ATOM 1659 C C . SER B 2 112 ? 37.978 -14.328 32.655 1.00 54.31 172 SER F C 1
ATOM 1660 O O . SER B 2 112 ? 37.960 -13.110 32.443 1.00 55.23 172 SER F O 1
ATOM 1663 N N . SER B 2 113 ? 37.568 -15.223 31.759 1.00 52.03 173 SER F N 1
ATOM 1664 C CA . SER B 2 113 ? 37.117 -14.829 30.435 1.00 49.28 173 SER F CA 1
ATOM 1665 C C . SER B 2 113 ? 35.670 -15.249 30.212 1.00 46.77 173 SER F C 1
ATOM 1666 O O . SER B 2 113 ? 35.143 -15.117 29.110 1.00 44.14 173 SER F O 1
ATOM 1669 N N . GLU B 2 114 ? 35.034 -15.761 31.260 1.00 44.41 174 GLU F N 1
ATOM 1670 C CA . GLU B 2 114 ? 33.655 -16.224 31.149 1.00 44.75 174 GLU F CA 1
ATOM 1671 C C . GLU B 2 114 ? 32.682 -15.086 30.837 1.00 41.74 174 GLU F C 1
ATOM 1672 O O . GLU B 2 114 ? 31.574 -15.316 30.374 1.00 39.32 174 GLU F O 1
ATOM 1678 N N . GLN B 2 115 ? 33.083 -13.857 31.132 1.00 39.85 175 GLN F N 1
ATOM 1679 C CA . GLN B 2 115 ? 32.203 -12.714 30.887 1.00 40.59 175 GLN F CA 1
ATOM 1680 C C . GLN B 2 115 ? 32.462 -12.131 29.483 1.00 38.26 175 GLN F C 1
ATOM 1681 O O . GLN B 2 115 ? 31.755 -11.231 29.043 1.00 38.27 175 GLN F O 1
ATOM 1687 N N . SER B 2 116 ? 33.471 -12.670 28.785 1.00 36.96 176 SER F N 1
ATOM 1688 C CA . SER B 2 116 ? 33.892 -12.169 27.472 1.00 34.76 176 SER F CA 1
ATOM 1689 C C . SER B 2 116 ? 32.765 -12.067 26.465 1.00 33.40 176 SER F C 1
ATOM 1690 O O . SER B 2 116 ? 31.819 -12.857 26.487 1.00 29.19 176 SER F O 1
ATOM 1693 N N . LEU B 2 117 ? 32.860 -11.091 25.560 1.00 33.14 177 LEU F N 1
ATOM 1694 C CA . LEU B 2 117 ? 31.785 -10.867 24.570 1.00 31.79 177 LEU F CA 1
ATOM 1695 C C . LEU B 2 117 ? 32.450 -10.511 23.227 1.00 32.61 177 LEU F C 1
ATOM 1696 O O . LEU B 2 117 ? 33.499 -9.871 23.220 1.00 32.26 177 LEU F O 1
ATOM 1701 N N . CYS B 2 118 ? 31.832 -10.877 22.116 1.00 29.64 178 CYS F N 1
ATOM 1702 C CA . CYS B 2 118 ? 32.402 -10.555 20.832 1.00 29.42 178 CYS F CA 1
ATOM 1703 C C . CYS B 2 118 ? 31.532 -9.486 20.203 1.00 30.26 178 CYS F C 1
ATOM 1704 O O . CYS B 2 118 ? 30.360 -9.739 19.896 1.00 31.39 178 CYS F O 1
ATOM 1707 N N . GLY B 2 119 ? 32.102 -8.300 19.984 1.00 29.85 179 GLY F N 1
ATOM 1708 C CA . GLY B 2 119 ? 31.289 -7.215 19.402 1.00 28.37 179 GLY F CA 1
ATOM 1709 C C . GLY B 2 119 ? 31.146 -7.383 17.897 1.00 30.38 179 GLY F C 1
ATOM 1710 O O . GLY B 2 119 ? 31.939 -8.104 17.290 1.00 31.91 179 GLY F O 1
ATOM 1711 N N . ASN B 2 120 ? 30.130 -6.735 17.297 1.00 27.75 180 ASN F N 1
ATOM 1712 C CA . ASN B 2 120 ? 29.964 -6.690 15.840 1.00 29.56 180 ASN F CA 1
ATOM 1713 C C . ASN B 2 120 ? 31.184 -6.100 15.117 1.00 30.26 180 ASN F C 1
ATOM 1714 O O . ASN B 2 120 ? 31.400 -6.383 13.940 1.00 30.69 180 ASN F O 1
ATOM 1719 N N . ASP B 2 121 ? 31.948 -5.261 15.819 1.00 30.24 181 ASP F N 1
ATOM 1720 C CA . ASP B 2 121 ? 33.254 -4.746 15.345 1.00 27.81 181 ASP F CA 1
ATOM 1721 C C . ASP B 2 121 ? 34.427 -5.743 15.308 1.00 31.26 181 ASP F C 1
ATOM 1722 O O . ASP B 2 121 ? 35.547 -5.381 14.899 1.00 30.45 181 ASP F O 1
ATOM 1727 N N . GLY B 2 122 ? 34.187 -7.000 15.698 1.00 29.87 182 GLY F N 1
ATOM 1728 C CA . GLY B 2 122 ? 35.264 -8.030 15.685 1.00 30.59 182 GLY F CA 1
ATOM 1729 C C . GLY B 2 122 ? 36.208 -7.922 16.880 1.00 32.55 182 GLY F C 1
ATOM 1730 O O . GLY B 2 122 ? 37.280 -8.595 16.943 1.00 30.26 182 GLY F O 1
ATOM 1731 N N . VAL B 2 123 ? 35.817 -7.077 17.841 1.00 30.77 183 VAL F N 1
ATOM 1732 C CA . VAL B 2 123 ? 36.636 -6.877 19.015 1.00 30.73 183 VAL F CA 1
ATOM 1733 C C . VAL B 2 123 ? 36.105 -7.723 20.178 1.00 31.80 183 VAL F C 1
ATOM 1734 O O . VAL B 2 123 ? 34.894 -7.757 20.419 1.00 29.98 183 VAL F O 1
ATOM 1738 N N . THR B 2 124 ? 37.009 -8.408 20.888 1.00 30.59 184 THR F N 1
ATOM 1739 C CA . THR B 2 124 ? 36.661 -9.120 22.097 1.00 31.27 184 THR F CA 1
ATOM 1740 C C . THR B 2 124 ? 36.686 -8.211 23.318 1.00 32.07 184 THR F C 1
ATOM 1741 O O . THR B 2 124 ? 37.712 -7.615 23.655 1.00 35.49 184 THR F O 1
ATOM 1745 N N . TYR B 2 125 ? 35.546 -8.091 23.978 1.00 29.79 185 TYR F N 1
ATOM 1746 C CA . TYR B 2 125 ? 35.440 -7.256 25.171 1.00 30.52 185 TYR F CA 1
ATOM 1747 C C . TYR B 2 125 ? 35.405 -8.155 26.394 1.00 32.62 185 TYR F C 1
ATOM 1748 O O . TYR B 2 125 ? 34.758 -9.209 26.366 1.00 31.16 185 TYR F O 1
ATOM 1757 N N . SER B 2 126 ? 36.045 -7.713 27.476 1.00 30.60 186 SER F N 1
ATOM 1758 C CA . SER B 2 126 ? 36.198 -8.569 28.665 1.00 33.01 186 SER F CA 1
ATOM 1759 C C . SER B 2 126 ? 34.894 -8.754 29.421 1.00 32.73 186 SER F C 1
ATOM 1760 O O . SER B 2 126 ? 34.769 -9.675 30.216 1.00 30.32 186 SER F O 1
ATOM 1763 N N . SER B 2 127 ? 33.944 -7.835 29.231 1.00 30.87 187 SER F N 1
ATOM 1764 C CA . SER B 2 127 ? 32.701 -7.895 29.983 1.00 29.08 187 SER F CA 1
ATOM 1765 C C . SER B 2 127 ? 31.715 -7.009 29.270 1.00 32.38 187 SER F C 1
ATOM 1766 O O . SER B 2 127 ? 32.115 -6.240 28.387 1.00 32.19 187 SER F O 1
ATOM 1769 N N . ALA B 2 128 ? 30.447 -7.087 29.666 1.00 29.85 188 ALA F N 1
ATOM 1770 C CA . ALA B 2 128 ? 29.411 -6.166 29.154 1.00 30.48 188 ALA F CA 1
ATOM 1771 C C . ALA B 2 128 ? 29.764 -4.688 29.434 1.00 29.94 188 ALA F C 1
ATOM 1772 O O . ALA B 2 128 ? 29.563 -3.828 28.594 1.00 30.25 188 ALA F O 1
ATOM 1774 N N . CYS B 2 129 ? 30.340 -4.417 30.601 1.00 30.60 189 CYS F N 1
ATOM 1775 C CA . CYS B 2 129 ? 30.736 -3.063 30.974 1.00 34.03 189 CYS F CA 1
ATOM 1776 C C . CYS B 2 129 ? 31.730 -2.467 29.960 1.00 31.29 189 CYS F C 1
ATOM 1777 O O . CYS B 2 129 ? 31.560 -1.331 29.518 1.00 34.03 189 CYS F O 1
ATOM 1780 N N . HIS B 2 130 ? 32.737 -3.242 29.594 1.00 31.75 190 HIS F N 1
ATOM 1781 C CA . HIS B 2 130 ? 33.734 -2.871 28.596 1.00 31.41 190 HIS F CA 1
ATOM 1782 C C . HIS B 2 130 ? 33.139 -2.620 27.202 1.00 31.61 190 HIS F C 1
ATOM 1783 O O . HIS B 2 130 ? 33.556 -1.691 26.501 1.00 29.38 190 HIS F O 1
ATOM 1790 N N . LEU B 2 131 ? 32.200 -3.457 26.774 1.00 30.04 191 LEU F N 1
ATOM 1791 C CA . LEU B 2 131 ? 31.546 -3.205 25.471 1.00 31.65 191 LEU F CA 1
ATOM 1792 C C . LEU B 2 131 ? 30.674 -1.946 25.535 1.00 28.76 191 LEU F C 1
ATOM 1793 O O . LEU B 2 131 ? 30.606 -1.152 24.597 1.00 30.90 191 LEU F O 1
ATOM 1798 N N . ARG B 2 132 ? 29.942 -1.798 26.613 1.00 31.52 192 ARG F N 1
ATOM 1799 C CA . ARG B 2 132 ? 29.107 -0.601 26.806 1.00 33.83 192 ARG F CA 1
ATOM 1800 C C . ARG B 2 132 ? 29.956 0.670 26.842 1.00 32.55 192 ARG F C 1
ATOM 1801 O O . ARG B 2 132 ? 29.570 1.718 26.287 1.00 33.64 192 ARG F O 1
ATOM 1809 N N . LYS B 2 133 ? 31.112 0.583 27.483 1.00 31.78 193 LYS F N 1
ATOM 1810 C CA . LYS B 2 133 ? 32.027 1.745 27.514 1.00 31.70 193 LYS F CA 1
ATOM 1811 C C . LYS B 2 133 ? 32.498 2.142 26.112 1.00 34.39 193 LYS F C 1
ATOM 1812 O O . LYS B 2 133 ? 32.425 3.335 25.729 1.00 30.77 193 LYS F O 1
ATOM 1818 N N . ALA B 2 134 ? 32.963 1.156 25.328 1.00 34.64 194 ALA F N 1
ATOM 1819 C CA . ALA B 2 134 ? 33.411 1.464 23.964 1.00 34.87 194 ALA F CA 1
ATOM 1820 C C . ALA B 2 134 ? 32.267 2.029 23.123 1.00 32.28 194 ALA F C 1
ATOM 1821 O O . ALA B 2 134 ? 32.488 2.873 22.253 1.00 31.16 194 ALA F O 1
ATOM 1823 N N . THR B 2 135 ? 31.057 1.545 23.389 1.00 30.49 195 THR F N 1
ATOM 1824 C CA . THR B 2 135 ? 29.842 1.955 22.664 1.00 29.14 195 THR F CA 1
ATOM 1825 C C . THR B 2 135 ? 29.507 3.405 22.915 1.00 31.45 195 THR F C 1
ATOM 1826 O O . THR B 2 135 ? 29.379 4.209 21.972 1.00 30.30 195 THR F O 1
ATOM 1830 N N . CYS B 2 136 ? 29.386 3.747 24.194 1.00 30.67 196 CYS F N 1
ATOM 1831 C CA . CYS B 2 136 ? 29.094 5.126 24.578 1.00 32.26 196 CYS F CA 1
ATOM 1832 C C . CYS B 2 136 ? 30.141 6.057 24.006 1.00 31.57 196 CYS F C 1
ATOM 1833 O O . CYS B 2 136 ? 29.812 7.103 23.437 1.00 32.97 196 CYS F O 1
ATOM 1836 N N . LEU B 2 137 ? 31.411 5.690 24.174 1.00 32.68 197 LEU F N 1
ATOM 1837 C CA . LEU B 2 137 ? 32.511 6.482 23.673 1.00 34.77 197 LEU F CA 1
ATOM 1838 C C . LEU B 2 137 ? 32.567 6.606 22.135 1.00 35.46 197 LEU F C 1
ATOM 1839 O O . LEU B 2 137 ? 32.887 7.679 21.618 1.00 32.19 197 LEU F O 1
ATOM 1844 N N . LEU B 2 138 ? 32.256 5.520 21.418 1.00 32.17 198 LEU F N 1
ATOM 1845 C CA . LEU B 2 138 ? 32.121 5.567 19.959 1.00 32.86 198 LEU F CA 1
ATOM 1846 C C . LEU B 2 138 ? 30.967 6.516 19.558 1.00 32.45 198 LEU F C 1
ATOM 1847 O O . LEU B 2 138 ? 31.044 7.203 18.549 1.00 31.17 198 LEU F O 1
ATOM 1852 N N . GLY B 2 139 ? 29.865 6.517 20.302 1.00 27.76 199 GLY F N 1
ATOM 1853 C CA . GLY B 2 139 ? 28.782 7.390 19.866 1.00 32.05 199 GLY F CA 1
ATOM 1854 C C . GLY B 2 139 ? 27.585 6.691 19.265 1.00 30.89 199 GLY F C 1
ATOM 1855 O O . GLY B 2 139 ? 26.597 7.346 18.939 1.00 29.58 199 GLY F O 1
ATOM 1856 N N . ARG B 2 140 ? 27.645 5.360 19.148 1.00 30.21 200 ARG F N 1
ATOM 1857 C CA . ARG B 2 140 ? 26.537 4.623 18.510 1.00 32.05 200 ARG F CA 1
ATOM 1858 C C . ARG B 2 140 ? 26.652 3.145 18.885 1.00 27.91 200 ARG F C 1
ATOM 1859 O O . ARG B 2 140 ? 27.735 2.703 19.254 1.00 31.83 200 ARG F O 1
ATOM 1867 N N . SER B 2 141 ? 25.553 2.399 18.823 1.00 29.71 201 SER F N 1
ATOM 1868 C CA . SER B 2 141 ? 25.613 0.967 19.162 1.00 28.86 201 SER F CA 1
ATOM 1869 C C . SER B 2 141 ? 26.674 0.271 18.312 1.00 28.66 201 SER F C 1
ATOM 1870 O O . SER B 2 141 ? 26.850 0.573 17.118 1.00 29.52 201 SER F O 1
ATOM 1873 N N . ILE B 2 142 ? 27.372 -0.669 18.930 1.00 30.23 202 ILE F N 1
ATOM 1874 C CA . ILE B 2 142 ? 28.247 -1.589 18.218 1.00 27.97 202 ILE F CA 1
ATOM 1875 C C . ILE B 2 142 ? 27.440 -2.891 18.113 1.00 29.48 202 ILE F C 1
ATOM 1876 O O . ILE B 2 142 ? 27.204 -3.426 17.016 1.00 29.84 202 ILE F O 1
ATOM 1881 N N . GLY B 2 143 ? 27.008 -3.383 19.262 1.00 27.33 203 GLY F N 1
ATOM 1882 C CA . GLY B 2 143 ? 26.166 -4.536 19.332 1.00 28.91 203 GLY F CA 1
ATOM 1883 C C . GLY B 2 143 ? 26.971 -5.811 19.506 1.00 30.53 203 GLY F C 1
ATOM 1884 O O . GLY B 2 143 ? 28.150 -5.905 19.151 1.00 29.55 203 GLY F O 1
ATOM 1885 N N . LEU B 2 144 ? 26.306 -6.795 20.088 1.00 29.51 204 LEU F N 1
ATOM 1886 C CA . LEU B 2 144 ? 26.879 -8.097 20.352 1.00 33.26 204 LEU F CA 1
ATOM 1887 C C . LEU B 2 144 ? 26.787 -9.007 19.123 1.00 31.48 204 LEU F C 1
ATOM 1888 O O . LEU B 2 144 ? 25.698 -9.232 18.595 1.00 33.65 204 LEU F O 1
ATOM 1893 N N . ALA B 2 145 ? 27.930 -9.499 18.637 1.00 33.01 205 ALA F N 1
ATOM 1894 C CA . ALA B 2 145 ? 27.949 -10.529 17.592 1.00 30.78 205 ALA F CA 1
ATOM 1895 C C . ALA B 2 145 ? 27.597 -11.926 18.186 1.00 31.48 205 ALA F C 1
ATOM 1896 O O . ALA B 2 145 ? 26.780 -12.668 17.602 1.00 35.07 205 ALA F O 1
ATOM 1898 N N . TYR B 2 146 ? 28.188 -12.251 19.337 1.00 29.75 206 TYR F N 1
ATOM 1899 C CA . TYR B 2 146 ? 27.822 -13.464 20.115 1.00 29.11 206 TYR F CA 1
ATOM 1900 C C . TYR B 2 146 ? 28.577 -13.402 21.423 1.00 29.65 206 TYR F C 1
ATOM 1901 O O . TYR B 2 146 ? 29.607 -12.719 21.505 1.00 30.41 206 TYR F O 1
ATOM 1910 N N . GLU B 2 147 ? 28.090 -14.114 22.439 1.00 26.95 207 GLU F N 1
ATOM 1911 C CA . GLU B 2 147 ? 28.786 -14.192 23.725 1.00 30.14 207 GLU F CA 1
ATOM 1912 C C . GLU B 2 147 ? 30.068 -14.984 23.545 1.00 30.87 207 GLU F C 1
ATOM 1913 O O . GLU B 2 147 ? 30.161 -15.822 22.644 1.00 28.41 207 GLU F O 1
ATOM 1919 N N . GLY B 2 148 ? 31.054 -14.702 24.390 1.00 30.39 208 GLY F N 1
ATOM 1920 C CA . GLY B 2 148 ? 32.338 -15.376 24.346 1.00 32.53 208 GLY F CA 1
ATOM 1921 C C . GLY B 2 148 ? 33.356 -14.515 23.597 1.00 33.66 208 GLY F C 1
ATOM 1922 O O . GLY B 2 148 ? 33.014 -13.468 23.023 1.00 30.96 208 GLY F O 1
ATOM 1923 N N . LYS B 2 149 ? 34.585 -15.000 23.549 1.00 33.86 209 LYS F N 1
ATOM 1924 C CA . LYS B 2 149 ? 35.632 -14.325 22.801 1.00 36.43 209 LYS F CA 1
ATOM 1925 C C . LYS B 2 149 ? 35.346 -14.495 21.309 1.00 34.40 209 LYS F C 1
ATOM 1926 O O . LYS B 2 149 ? 34.809 -15.529 20.870 1.00 33.50 209 LYS F O 1
ATOM 1932 N N . CYS B 2 150 ? 35.710 -13.486 20.528 1.00 31.97 210 CYS F N 1
ATOM 1933 C CA . CYS B 2 150 ? 35.618 -13.597 19.083 1.00 32.94 210 CYS F CA 1
ATOM 1934 C C . CYS B 2 150 ? 36.404 -14.824 18.586 1.00 32.73 210 CYS F C 1
ATOM 1935 O O . CYS B 2 150 ? 37.494 -15.126 19.074 1.00 33.81 210 CYS F O 1
ATOM 1938 N N . ILE B 2 151 ? 35.841 -15.526 17.615 1.00 34.45 211 ILE F N 1
ATOM 1939 C CA . ILE B 2 151 ? 36.471 -16.756 17.108 1.00 35.44 211 ILE F CA 1
ATOM 1940 C C . ILE B 2 151 ? 37.406 -16.322 16.009 1.00 36.76 211 ILE F C 1
ATOM 1941 O O . ILE B 2 151 ? 37.004 -15.570 15.120 1.00 36.07 211 ILE F O 1
ATOM 1946 N N . LYS B 2 152 ? 38.636 -16.808 16.053 1.00 40.49 212 LYS F N 1
ATOM 1947 C CA . LYS B 2 152 ? 39.611 -16.474 15.037 1.00 47.02 212 LYS F CA 1
ATOM 1948 C C . LYS B 2 152 ? 39.529 -17.464 13.850 1.00 47.31 212 LYS F C 1
ATOM 1949 O O . LYS B 2 152 ? 39.575 -17.051 12.679 1.00 47.34 212 LYS F O 1
#

Foldseek 3Di:
DADQDDAAKHKDFAKDACVVVVCCQFWVDDRIGRQIFIDHDDCVDDPVCVVLVVLCPPPHPPHDPDDKDKGAPDFAWAWTWGADPVRDTDIDTGGRRHRDIIDID/DCVPPDDDAQWGWDQDPVRDIDIAGDHDPPDDPDAAWFQKQVRAIDRGVVRQSRCCVPPNVPIDGQFGDGWDFACPPTDGPDQWDWAADDVRTIGTGHADDDDDQDPDQQQWFQWLVRAIASHPSRQSRVQVVVRYHRHTPGGGHRDD